Protein AF-A0A1L9Q3D1-F1 (afdb_monomer)

Sequence (193 aa):
MANTLCLSTCKVSGSCSTLRKLSQVALDSTKCWFDLFEGGLIAVQPDTVLSGRESMFLQADFHLMLQIAAVEYPVLVDEGLVLVGYSTALIPVKLIDDKTILWHLEVAKQESQIKIEELSAIKGSWLKFKTLDALKSKRALVGWCGEAITLLGTGQLQTVQWSNAKIQQTTWSLSGANLQFVATSTAPMQLGG

Radius of gyration: 27.0 Å; Cα contacts (8 Å, |Δi|>4): 272; chains: 1; bounding box: 59×101×43 Å

Solvent-accessible surface area (backbone atoms only — not comparable to full-atom values): 12238 Å² total; per-residue (Å²): 133,82,66,51,44,33,40,32,49,37,50,72,59,87,97,47,71,50,72,44,77,74,38,76,54,81,83,56,94,63,42,43,50,54,79,63,37,75,51,48,78,49,79,45,62,61,90,66,76,82,64,74,75,73,68,49,48,49,76,42,56,51,67,57,48,38,60,62,49,48,49,76,49,77,43,83,52,97,75,12,52,34,39,31,21,64,40,26,36,42,37,44,47,38,71,80,49,102,54,31,37,35,25,31,51,49,69,38,73,89,89,34,73,50,52,78,91,71,47,68,66,74,75,55,87,53,42,66,43,83,48,70,64,70,57,63,75,25,47,35,30,32,15,59,74,94,65,80,79,74,47,81,92,43,92,82,55,81,79,84,68,80,69,93,65,80,80,76,81,80,78,83,77,82,79,77,79,83,85,77,84,81,85,78,85,84,85,80,90,78,87,90,135

Nearest PDB structures (foldseek):
  7vpq-assembly3_F  TM=4.336E-01  e=3.908E+00  Porcine deltacoronavirus
  8r9w-assembly1_A  TM=2.399E-01  e=4.159E+00  Deltacoronavirus
  9df0-assembly1_A  TM=2.029E-01  e=3.673E+00  Porcine deltacoronavirus
  8yzi-assembly1_A  TM=2.033E-01  e=9.930E+00  Porcine deltacoronavirus

Secondary structure (DSSP, 8-state):
---EEEEEEEEEETTEEEEPPPEE----TT-GGGGG-SEEEEEE-TT----GGGGGEEEE-HHHHHHHTTEEEEEEETTEEEEEESSEEEEEEEEEETTEEEEEEEE-GGGPPP-GGG-SGGGS-----S-HHHHHTSEEEEE--S-----TTSTTS---PPPS-----------------------------

Foldseek 3Di:
DDQWEWEWEWADDPPDIDIDDTDTDPPDVFFQCSVLDSYDYDYDYHPDDPDPPVVFWDWDQPVVVCVSQQFDDWDQDPLATWTAHQFKIWFFADDPDPAETEIEMDGHPPSHGDDPVVDPSSVDHGDGDNDPVSVNRHTYIYTGRPDPPCCPVPPPDPDPDDDPPPDPDPPPDPPDDDPDDDDDD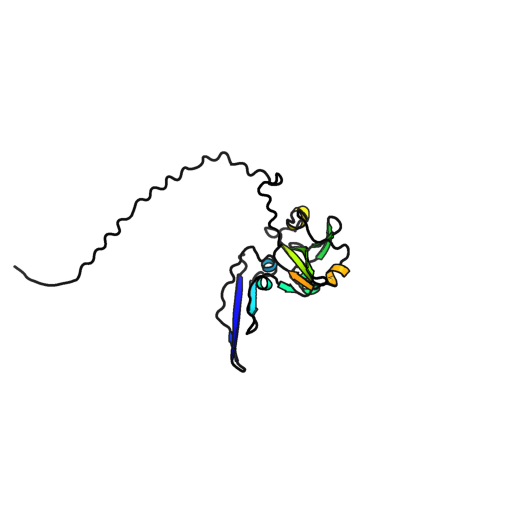DYDDDDDD

Structure (mmCIF, N/CA/C/O backbone):
data_AF-A0A1L9Q3D1-F1
#
_entry.id   AF-A0A1L9Q3D1-F1
#
loop_
_atom_site.group_PDB
_atom_site.id
_atom_site.type_symbol
_atom_site.label_atom_id
_atom_site.label_alt_id
_atom_site.label_comp_id
_atom_site.label_asym_id
_atom_site.label_entity_id
_atom_site.label_seq_id
_atom_site.pdbx_PDB_ins_code
_atom_site.Cartn_x
_atom_site.Cartn_y
_atom_site.Cartn_z
_atom_site.occupancy
_atom_site.B_iso_or_equiv
_atom_site.auth_seq_id
_atom_site.auth_comp_id
_atom_site.auth_asym_id
_atom_site.auth_atom_id
_atom_site.pdbx_PDB_model_num
ATOM 1 N N . MET A 1 1 ? 5.788 17.744 9.109 1.00 40.56 1 MET A N 1
ATOM 2 C CA . MET A 1 1 ? 6.923 18.205 8.276 1.00 40.56 1 MET A CA 1
ATOM 3 C C . MET A 1 1 ? 6.548 18.004 6.816 1.00 40.56 1 MET A C 1
ATOM 5 O O . MET A 1 1 ? 5.708 17.158 6.555 1.00 40.56 1 MET A O 1
ATOM 9 N N . ALA A 1 2 ? 7.054 18.817 5.887 1.00 50.03 2 ALA A N 1
ATOM 10 C CA . ALA A 1 2 ? 6.775 18.617 4.464 1.00 50.03 2 ALA A CA 1
ATOM 11 C C . ALA A 1 2 ? 7.735 17.550 3.921 1.00 50.03 2 ALA A C 1
ATOM 13 O O . ALA A 1 2 ? 8.948 17.769 3.950 1.00 50.03 2 ALA A O 1
ATOM 14 N N . ASN A 1 3 ? 7.210 16.413 3.457 1.00 54.97 3 ASN A N 1
ATOM 15 C CA . ASN A 1 3 ? 8.035 15.359 2.869 1.00 54.97 3 ASN A CA 1
ATOM 16 C C . ASN A 1 3 ? 8.838 15.961 1.703 1.00 54.97 3 ASN A C 1
ATOM 18 O O . ASN A 1 3 ? 8.350 16.821 0.968 1.00 54.97 3 ASN A O 1
ATOM 22 N N . THR A 1 4 ? 10.096 15.564 1.539 1.00 59.72 4 THR A N 1
ATOM 23 C CA . THR A 1 4 ? 10.932 16.063 0.435 1.00 59.72 4 THR A CA 1
ATOM 24 C C . THR A 1 4 ? 11.454 14.879 -0.363 1.00 59.72 4 THR A C 1
ATOM 26 O O . THR A 1 4 ? 12.392 14.197 0.044 1.00 59.72 4 THR A O 1
ATOM 29 N N . LEU A 1 5 ? 10.827 14.623 -1.512 1.00 60.25 5 LEU A N 1
ATOM 30 C CA . LEU A 1 5 ? 11.276 13.623 -2.476 1.00 60.25 5 LEU A CA 1
ATOM 31 C C . LEU A 1 5 ? 11.986 14.306 -3.642 1.00 60.25 5 LEU A C 1
ATOM 33 O O . LEU A 1 5 ? 11.443 15.199 -4.296 1.00 60.25 5 LEU A O 1
ATOM 37 N N . CYS A 1 6 ? 13.209 13.858 -3.908 1.00 58.56 6 CYS A N 1
ATOM 38 C CA . CYS A 1 6 ? 14.050 14.379 -4.975 1.00 58.56 6 CYS A CA 1
ATOM 39 C C . CYS A 1 6 ? 14.363 13.272 -5.986 1.00 58.56 6 CYS A C 1
ATOM 41 O O . CYS A 1 6 ? 14.734 12.154 -5.626 1.00 58.56 6 CYS A O 1
ATOM 43 N N . LEU A 1 7 ? 14.246 13.600 -7.269 1.00 61.28 7 LEU A N 1
ATOM 44 C CA . LEU A 1 7 ? 14.557 12.717 -8.386 1.00 61.28 7 LEU A CA 1
ATOM 45 C C . LEU A 1 7 ? 15.867 13.160 -9.036 1.00 61.28 7 LEU A C 1
ATOM 47 O O . LEU A 1 7 ? 16.010 14.324 -9.426 1.00 61.28 7 LEU A O 1
ATOM 51 N N . SER A 1 8 ? 16.800 12.223 -9.198 1.00 57.31 8 SER A N 1
ATOM 52 C CA . SER A 1 8 ? 17.959 12.381 -10.078 1.00 57.31 8 SER A CA 1
ATOM 53 C C . SER A 1 8 ? 17.977 11.240 -11.088 1.00 57.31 8 SER A C 1
ATOM 55 O O . SER A 1 8 ? 17.810 10.069 -10.752 1.00 57.31 8 SER A O 1
ATOM 57 N N . THR A 1 9 ? 18.168 11.595 -12.354 1.00 61.56 9 THR A N 1
ATOM 58 C CA . THR A 1 9 ? 18.369 10.634 -13.442 1.00 61.56 9 THR A CA 1
ATOM 59 C C . THR A 1 9 ? 19.850 10.601 -13.784 1.00 61.56 9 THR A C 1
ATOM 61 O O . THR A 1 9 ? 20.525 11.627 -13.689 1.00 61.56 9 THR A O 1
ATOM 64 N N . CYS A 1 10 ? 20.382 9.452 -14.187 1.00 55.38 10 CYS A N 1
ATOM 65 C CA . CYS A 1 10 ? 21.776 9.350 -14.597 1.00 55.38 10 CYS A CA 1
ATOM 66 C C . CYS A 1 10 ? 21.890 9.134 -16.108 1.00 55.38 10 CYS A C 1
ATOM 68 O O . CYS A 1 10 ? 21.066 8.468 -16.730 1.00 55.38 10 CYS A O 1
ATOM 70 N N . LYS A 1 11 ? 22.904 9.754 -16.718 1.00 57.91 11 LYS A N 1
ATOM 71 C CA . LYS A 1 11 ? 23.303 9.462 -18.097 1.00 57.91 11 LYS A CA 1
ATOM 72 C C . LYS A 1 11 ? 24.553 8.594 -18.040 1.00 57.91 11 LYS A C 1
ATOM 74 O O . LYS A 1 11 ? 25.549 9.016 -17.451 1.00 57.91 11 LYS A O 1
ATOM 79 N N . VAL A 1 12 ? 24.502 7.413 -18.648 1.00 58.78 12 VAL A N 1
ATOM 80 C CA . VAL A 1 12 ? 25.681 6.555 -18.811 1.00 58.78 12 VAL A CA 1
ATOM 81 C C . VAL A 1 12 ? 26.379 6.876 -20.125 1.00 58.78 12 VAL A C 1
ATOM 83 O O . VAL A 1 12 ? 25.742 7.012 -21.167 1.00 58.78 12 VAL A O 1
ATOM 86 N N . SER A 1 13 ? 27.699 7.033 -20.058 1.00 59.72 13 SER A N 1
ATOM 87 C CA . SER A 1 13 ? 28.585 7.196 -21.208 1.00 59.72 13 SER A CA 1
ATOM 88 C C . SER A 1 13 ? 29.836 6.344 -20.982 1.00 59.72 13 SER A C 1
ATOM 90 O O . SER A 1 13 ? 30.774 6.767 -20.306 1.00 59.72 13 SER A O 1
ATOM 92 N N . GLY A 1 14 ? 29.852 5.122 -21.523 1.00 70.44 14 GLY A N 1
ATOM 93 C CA . GLY A 1 14 ? 30.936 4.160 -21.289 1.00 70.44 14 GLY A CA 1
ATOM 94 C C . GLY A 1 14 ? 30.948 3.642 -19.845 1.00 70.44 14 GLY A C 1
ATOM 95 O O . GLY A 1 14 ? 29.911 3.232 -19.336 1.00 70.44 14 GLY A O 1
ATOM 96 N N . SER A 1 15 ? 32.105 3.670 -19.171 1.00 70.44 15 SER A N 1
ATOM 97 C CA . SER A 1 15 ? 32.248 3.272 -17.755 1.00 70.44 15 SER A CA 1
ATOM 98 C C . SER A 1 15 ? 31.870 4.372 -16.750 1.00 70.44 15 SER A C 1
ATOM 100 O O . SER A 1 15 ? 31.925 4.143 -15.542 1.00 70.44 15 SER A O 1
ATOM 102 N N . CYS A 1 16 ? 31.498 5.569 -17.218 1.00 51.44 16 CYS A N 1
ATOM 103 C CA . CYS A 1 16 ? 31.179 6.711 -16.367 1.00 51.44 16 CYS A CA 1
ATOM 104 C C . CYS A 1 16 ? 29.672 7.006 -16.375 1.00 51.44 16 CYS A C 1
ATOM 106 O O . CYS A 1 16 ? 29.046 7.112 -17.433 1.00 51.44 16 CYS A O 1
ATOM 108 N N . SER A 1 17 ? 29.099 7.164 -15.180 1.00 63.38 17 SER A N 1
ATOM 109 C CA . SER A 1 17 ? 27.713 7.593 -14.974 1.00 63.38 17 SER A CA 1
ATOM 110 C C . SER A 1 17 ? 27.703 9.013 -14.419 1.00 63.38 17 SER A C 1
ATOM 112 O O . SER A 1 17 ? 28.265 9.258 -13.353 1.00 63.38 17 SER A O 1
ATOM 114 N N . THR A 1 18 ? 27.049 9.954 -15.101 1.00 65.25 18 THR A N 1
ATOM 115 C CA . THR A 1 18 ? 26.860 11.318 -14.585 1.00 65.25 18 THR A CA 1
ATOM 116 C C . THR A 1 18 ? 25.435 11.476 -14.067 1.00 65.25 18 THR A C 1
ATOM 118 O O . THR A 1 18 ? 24.475 11.395 -14.840 1.00 65.25 18 THR A O 1
ATOM 121 N N . LEU A 1 19 ? 25.293 11.706 -12.759 1.00 63.88 19 LEU A N 1
ATOM 122 C CA . LEU A 1 19 ? 24.016 12.065 -12.139 1.00 63.88 19 LEU A CA 1
ATOM 123 C C . LEU A 1 19 ? 23.597 13.467 -12.597 1.00 63.88 19 LEU A C 1
ATOM 125 O O . LEU A 1 19 ? 24.392 14.408 -12.561 1.00 63.88 19 LEU A O 1
ATOM 129 N N . ARG A 1 20 ? 22.342 13.627 -13.020 1.00 65.12 20 ARG A N 1
ATOM 130 C CA . ARG A 1 20 ? 21.755 14.943 -13.289 1.00 65.12 20 ARG A CA 1
ATOM 131 C C . ARG A 1 20 ? 21.391 15.636 -11.978 1.00 65.12 20 ARG A C 1
ATOM 133 O O . ARG A 1 20 ? 21.198 14.994 -10.944 1.00 65.12 20 ARG A O 1
ATOM 140 N N . LYS A 1 21 ? 21.266 16.964 -12.035 1.00 69.62 21 LYS A N 1
ATOM 141 C CA . LYS A 1 21 ? 20.847 17.791 -10.898 1.00 69.62 21 LYS A CA 1
ATOM 142 C C . LYS A 1 21 ? 19.539 17.256 -10.307 1.00 69.62 21 LYS A C 1
ATOM 144 O O . LYS A 1 21 ? 18.604 16.971 -11.054 1.00 69.62 21 LYS A O 1
ATOM 149 N N . LEU A 1 22 ? 19.497 17.136 -8.979 1.00 66.50 22 LEU A N 1
ATOM 150 C CA . LEU A 1 22 ? 18.288 16.765 -8.248 1.00 66.50 22 LEU A CA 1
ATOM 151 C C . LEU A 1 22 ? 17.171 17.753 -8.586 1.00 66.50 22 LEU A C 1
ATOM 153 O O . LEU A 1 22 ? 17.351 18.970 -8.499 1.00 66.50 22 LEU A O 1
ATOM 157 N N . SER A 1 23 ? 16.029 17.2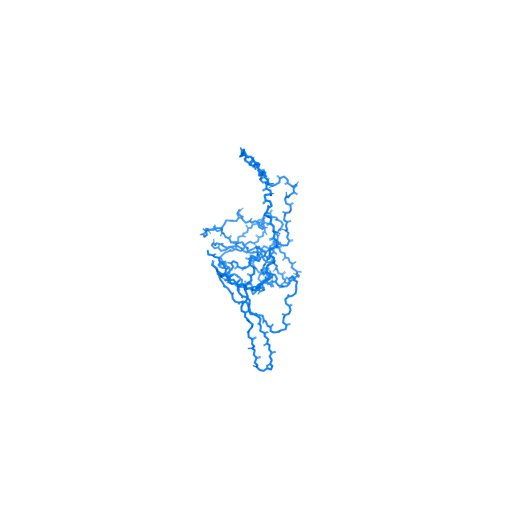08 -8.975 1.00 66.06 23 SER A N 1
ATOM 158 C CA . SER A 1 23 ? 14.789 17.952 -9.160 1.00 66.06 23 SER A CA 1
ATOM 159 C C . SER A 1 23 ? 13.802 17.506 -8.096 1.00 66.06 23 SER A C 1
ATOM 161 O O . SER A 1 23 ? 13.690 16.312 -7.816 1.00 66.06 23 SER A O 1
ATOM 163 N N . GLN A 1 24 ? 13.120 18.459 -7.467 1.00 64.19 24 GLN A N 1
ATOM 164 C CA . GLN A 1 24 ? 12.077 18.133 -6.508 1.00 64.19 24 GLN A CA 1
ATOM 165 C C . GLN A 1 24 ? 10.911 17.494 -7.260 1.00 64.19 24 GLN A C 1
ATOM 167 O O . GLN A 1 24 ? 10.455 18.022 -8.277 1.00 64.19 24 GLN A O 1
ATOM 172 N N . VAL A 1 25 ? 10.446 16.347 -6.775 1.00 65.25 25 VAL A N 1
ATOM 173 C CA . VAL A 1 25 ? 9.233 15.731 -7.301 1.00 65.25 25 VAL A CA 1
ATOM 174 C C . VAL A 1 25 ? 8.064 16.524 -6.743 1.00 65.25 25 VAL A C 1
ATOM 176 O O . VAL A 1 25 ? 7.975 16.722 -5.531 1.00 65.25 25 VAL A O 1
ATOM 179 N N . ALA A 1 26 ? 7.176 16.998 -7.618 1.00 60.41 26 ALA A N 1
ATOM 180 C CA . ALA A 1 26 ? 5.908 17.544 -7.164 1.00 60.41 26 ALA A CA 1
ATOM 181 C C . ALA A 1 26 ? 5.201 16.449 -6.356 1.00 60.41 26 ALA A C 1
ATOM 183 O O . ALA A 1 26 ? 4.901 15.384 -6.894 1.00 60.41 26 ALA A O 1
ATOM 184 N N . LEU A 1 27 ? 5.002 16.697 -5.061 1.00 57.81 27 LEU A N 1
ATOM 185 C CA . LEU A 1 27 ? 4.152 15.878 -4.209 1.00 57.81 27 LEU A CA 1
ATOM 186 C C . LEU A 1 27 ? 2.706 16.193 -4.577 1.00 57.81 27 LEU A C 1
ATOM 188 O O . LEU A 1 27 ? 2.003 16.929 -3.890 1.00 57.81 27 LEU A O 1
ATOM 192 N N . ASP A 1 28 ? 2.279 15.712 -5.733 1.00 56.25 28 ASP A N 1
ATOM 193 C CA . ASP A 1 28 ? 0.867 15.594 -6.006 1.00 56.25 28 ASP A CA 1
ATOM 194 C C . ASP A 1 28 ? 0.286 14.536 -5.056 1.00 56.25 28 ASP A C 1
ATOM 196 O O . ASP A 1 28 ? 0.889 13.489 -4.815 1.00 56.25 28 ASP A O 1
ATOM 200 N N . SER A 1 29 ? -0.901 14.797 -4.499 1.00 52.59 29 SER A N 1
ATOM 201 C CA . SER A 1 29 ? -1.623 13.906 -3.566 1.00 52.59 29 SER A CA 1
ATOM 202 C C . SER A 1 29 ? -1.991 12.536 -4.164 1.00 52.59 29 SER A C 1
ATOM 204 O O . SER A 1 29 ? -2.759 11.775 -3.585 1.00 52.59 29 SER A O 1
ATOM 206 N N . THR A 1 30 ? -1.500 12.248 -5.365 1.00 57.00 30 THR A N 1
ATOM 207 C CA . THR A 1 30 ? -1.762 11.079 -6.193 1.00 57.00 30 THR A CA 1
ATOM 208 C C . THR A 1 30 ? -0.820 9.920 -5.867 1.00 57.00 30 THR A C 1
ATOM 210 O O . THR A 1 30 ? -0.985 8.840 -6.419 1.00 57.00 30 THR A O 1
ATOM 213 N N . LYS A 1 31 ? 0.169 10.089 -4.979 1.00 71.25 31 LYS A N 1
ATOM 214 C CA . LYS A 1 31 ? 1.168 9.052 -4.669 1.00 71.25 31 LYS A CA 1
ATOM 215 C C . LYS A 1 31 ? 1.173 8.717 -3.181 1.00 71.25 31 LYS A C 1
ATOM 217 O O . LYS A 1 31 ? 2.073 9.108 -2.451 1.00 71.25 31 LYS A O 1
ATOM 222 N N . CYS A 1 32 ? 0.172 7.949 -2.744 1.00 83.31 32 CYS A N 1
ATOM 223 C CA . CYS A 1 32 ? -0.019 7.586 -1.332 1.00 83.31 32 CYS A CA 1
ATOM 224 C C . CYS A 1 32 ? 1.192 6.889 -0.690 1.00 83.31 32 CYS A C 1
ATOM 226 O O . CYS A 1 32 ? 1.364 6.949 0.515 1.00 83.31 32 CYS A O 1
ATOM 228 N N . TRP A 1 33 ? 2.057 6.242 -1.473 1.00 86.88 33 TRP A N 1
ATOM 229 C CA . TRP A 1 33 ? 3.260 5.596 -0.949 1.00 86.88 33 TRP A CA 1
ATOM 230 C C . TRP A 1 33 ? 4.349 6.588 -0.517 1.00 86.88 33 TRP A C 1
ATOM 232 O O . TRP A 1 33 ? 5.274 6.191 0.181 1.00 86.88 33 TRP A O 1
ATOM 242 N N . PHE A 1 34 ? 4.270 7.864 -0.908 1.00 84.31 34 PHE A N 1
ATOM 243 C CA . PHE A 1 34 ? 5.236 8.882 -0.486 1.00 84.31 34 PHE A CA 1
ATOM 244 C C . PHE A 1 34 ? 5.270 9.070 1.029 1.00 84.31 34 PHE A C 1
ATOM 246 O O . PHE A 1 34 ? 6.329 9.375 1.567 1.00 84.31 34 PHE A O 1
ATOM 253 N N . ASP A 1 35 ? 4.157 8.823 1.717 1.00 85.12 35 ASP A N 1
ATOM 254 C CA . ASP A 1 35 ? 4.079 8.928 3.174 1.00 85.12 35 ASP A CA 1
ATOM 255 C C . ASP A 1 35 ? 4.782 7.771 3.908 1.00 85.12 35 ASP A C 1
ATOM 257 O O . ASP A 1 35 ? 4.935 7.822 5.124 1.00 85.12 35 ASP A O 1
ATOM 261 N N . LEU A 1 36 ? 5.282 6.759 3.183 1.00 84.94 36 LEU A N 1
ATOM 262 C CA . LEU A 1 36 ? 6.203 5.755 3.737 1.00 84.94 36 LEU A CA 1
ATOM 263 C C . LEU A 1 36 ? 7.577 6.337 4.079 1.00 84.94 36 LEU A C 1
ATOM 265 O O . LEU A 1 36 ? 8.349 5.711 4.802 1.00 84.94 36 LEU A O 1
ATOM 269 N N . PHE A 1 37 ? 7.914 7.494 3.510 1.00 83.81 37 PHE A N 1
ATOM 270 C CA . PHE A 1 37 ? 9.241 8.075 3.607 1.00 83.81 37 PHE A CA 1
ATOM 271 C C . PHE A 1 37 ? 9.138 9.543 4.008 1.00 83.81 37 PHE A C 1
ATOM 273 O O . PHE A 1 37 ? 8.499 10.348 3.336 1.00 83.81 37 PHE A O 1
ATOM 280 N N . GLU A 1 38 ? 9.850 9.925 5.064 1.00 77.75 38 GLU A N 1
ATOM 281 C CA . GLU A 1 38 ? 10.009 11.337 5.434 1.00 77.75 38 GLU A CA 1
ATOM 282 C C . GLU A 1 38 ? 10.727 12.131 4.320 1.00 77.75 38 GLU A C 1
ATOM 284 O O . GLU A 1 38 ? 10.430 13.293 4.032 1.00 77.75 38 GLU A O 1
ATOM 289 N N . GLY A 1 39 ? 11.635 11.457 3.616 1.00 74.81 39 GLY A N 1
ATOM 290 C CA . GLY A 1 39 ? 12.286 11.937 2.411 1.00 74.81 39 GLY A CA 1
ATOM 291 C C . GLY A 1 39 ? 12.929 10.783 1.655 1.00 74.81 39 GLY A C 1
ATOM 292 O O . GLY A 1 39 ? 13.153 9.703 2.203 1.00 74.81 39 GLY A O 1
ATOM 293 N N . GLY A 1 40 ? 13.224 10.998 0.378 1.00 71.50 40 GLY A N 1
ATOM 294 C CA . GLY A 1 40 ? 13.783 9.942 -0.457 1.00 71.50 40 GLY A CA 1
ATOM 295 C C . GLY A 1 40 ? 14.500 10.466 -1.688 1.00 71.50 40 GLY A C 1
ATOM 296 O O . GLY A 1 40 ? 14.142 11.505 -2.250 1.00 71.50 40 GLY A O 1
ATOM 297 N N . LEU A 1 41 ? 15.513 9.713 -2.114 1.00 70.44 41 LEU A N 1
ATOM 298 C CA . LEU A 1 41 ? 16.179 9.903 -3.394 1.00 70.44 41 LEU A CA 1
ATOM 299 C C . LEU A 1 41 ? 15.772 8.762 -4.318 1.00 70.44 41 LEU A C 1
ATOM 301 O O . LEU A 1 41 ? 16.077 7.600 -4.055 1.00 70.44 41 LEU A O 1
ATOM 305 N N . ILE A 1 42 ? 15.091 9.101 -5.408 1.00 73.44 42 ILE A N 1
ATOM 306 C CA . ILE A 1 42 ? 14.750 8.129 -6.443 1.00 73.44 42 ILE A CA 1
ATOM 307 C C . ILE A 1 42 ? 15.871 8.154 -7.477 1.00 73.44 42 ILE A C 1
ATOM 309 O O . ILE A 1 42 ? 16.092 9.168 -8.147 1.00 73.44 42 ILE A O 1
ATOM 313 N N . ALA A 1 43 ? 16.581 7.034 -7.588 1.00 72.69 43 ALA A N 1
ATOM 314 C CA . ALA A 1 43 ? 17.553 6.801 -8.643 1.00 72.69 43 ALA A CA 1
ATOM 315 C C . ALA A 1 43 ? 16.862 6.089 -9.807 1.00 72.69 43 ALA A C 1
ATOM 317 O O . ALA A 1 43 ? 16.252 5.035 -9.632 1.00 72.69 43 ALA A O 1
ATOM 318 N N . VAL A 1 44 ? 16.964 6.667 -11.000 1.00 70.50 44 VAL A N 1
ATOM 319 C CA . VAL A 1 44 ? 16.423 6.070 -12.224 1.00 70.50 44 VAL A CA 1
ATOM 320 C C . VAL A 1 44 ? 17.576 5.493 -13.026 1.00 70.50 44 VAL A C 1
ATOM 322 O O . VAL A 1 44 ? 18.552 6.200 -13.291 1.00 70.50 44 VAL A O 1
ATOM 325 N N . GLN A 1 45 ? 17.458 4.220 -13.402 1.00 70.81 45 GLN A N 1
ATOM 326 C CA . GLN A 1 45 ? 18.431 3.562 -14.266 1.00 70.81 45 GLN A CA 1
ATOM 327 C C . GLN A 1 45 ? 18.554 4.331 -15.598 1.00 70.81 45 GLN A C 1
ATOM 329 O O . GLN A 1 45 ? 17.545 4.835 -16.107 1.00 70.81 45 GLN A O 1
ATOM 334 N N . PRO A 1 46 ? 19.768 4.442 -16.171 1.00 59.88 46 PRO A N 1
ATOM 335 C CA . PRO A 1 46 ? 19.932 5.001 -17.506 1.00 59.88 46 PRO A CA 1
ATOM 336 C C . PRO A 1 46 ? 19.048 4.223 -18.479 1.00 59.88 46 PRO A C 1
ATOM 338 O O . PRO A 1 46 ? 18.975 3.001 -18.397 1.00 59.88 46 PRO A O 1
ATOM 341 N N . ASP A 1 47 ? 18.373 4.944 -19.370 1.00 67.12 47 ASP A N 1
ATOM 342 C CA . ASP A 1 47 ? 17.479 4.407 -20.407 1.00 67.12 47 ASP A CA 1
ATOM 343 C C . ASP A 1 47 ? 16.083 3.957 -19.934 1.00 67.12 47 ASP A C 1
ATOM 345 O O . ASP A 1 47 ? 15.237 3.612 -20.761 1.00 67.12 47 ASP A O 1
ATOM 349 N N . THR A 1 48 ? 15.763 4.073 -18.639 1.00 65.81 48 THR A N 1
ATOM 350 C CA . THR A 1 48 ? 14.379 3.917 -18.167 1.00 65.81 48 THR A CA 1
ATOM 351 C C . THR A 1 48 ? 13.562 5.159 -18.509 1.00 65.81 48 THR A C 1
ATOM 353 O O . THR A 1 48 ? 13.703 6.220 -17.893 1.00 65.81 48 THR A O 1
ATOM 356 N N . VAL A 1 49 ? 12.661 5.029 -19.483 1.00 64.75 49 VAL A N 1
ATOM 357 C CA . VAL A 1 49 ? 11.694 6.081 -19.803 1.00 64.75 49 VAL A CA 1
ATOM 358 C C . VAL A 1 49 ? 10.478 5.926 -18.894 1.00 64.75 49 VAL A C 1
ATOM 360 O O . VAL A 1 49 ? 9.618 5.081 -19.128 1.00 64.75 49 VAL A O 1
ATOM 363 N N . LEU A 1 50 ? 10.383 6.764 -17.862 1.00 64.25 50 LEU A N 1
ATOM 364 C CA . LEU A 1 50 ? 9.201 6.846 -17.001 1.00 64.25 50 LEU A CA 1
ATOM 365 C C . LEU A 1 50 ? 8.037 7.473 -17.789 1.00 64.25 50 LEU A C 1
ATOM 367 O O . LEU A 1 50 ? 7.823 8.681 -17.741 1.00 64.25 50 LEU A O 1
ATOM 371 N N . SER A 1 51 ? 7.313 6.658 -18.556 1.00 54.75 51 SER A N 1
ATOM 372 C CA . SER A 1 51 ? 6.169 7.095 -19.365 1.00 54.75 51 SER A CA 1
ATOM 373 C C . SER A 1 51 ? 4.873 6.498 -18.825 1.00 54.75 51 SER A C 1
ATOM 375 O O . SER A 1 51 ? 4.733 5.284 -18.722 1.00 54.75 51 SER A O 1
ATOM 377 N N . GLY A 1 52 ? 3.886 7.340 -18.519 1.00 61.00 52 GLY A N 1
ATOM 378 C CA . GLY A 1 52 ? 2.529 6.891 -18.194 1.00 61.00 52 GLY A CA 1
ATOM 379 C C . GLY A 1 52 ? 2.354 6.313 -16.781 1.00 61.00 52 GLY A C 1
ATOM 380 O O . GLY A 1 52 ? 2.938 6.805 -15.815 1.00 61.00 52 GLY A O 1
ATOM 381 N N . ARG A 1 53 ? 1.484 5.297 -16.659 1.00 55.44 53 ARG A N 1
ATOM 382 C CA . ARG A 1 53 ? 0.982 4.750 -15.377 1.00 55.44 53 ARG A CA 1
ATOM 383 C C . ARG A 1 53 ? 2.045 4.026 -14.543 1.00 55.44 53 ARG A C 1
ATOM 385 O O . ARG A 1 53 ? 1.905 3.954 -13.330 1.00 55.44 53 ARG A O 1
ATOM 392 N N . GLU A 1 54 ? 3.108 3.522 -15.161 1.00 55.56 54 GLU A N 1
ATOM 393 C CA . GLU A 1 54 ? 4.174 2.770 -14.474 1.00 55.56 54 GLU A CA 1
ATOM 394 C C . GLU A 1 54 ? 5.021 3.648 -13.542 1.00 55.56 54 GLU A C 1
ATOM 396 O O . GLU A 1 54 ? 5.614 3.157 -12.590 1.00 55.56 54 GLU A O 1
ATOM 401 N N . SER A 1 55 ? 5.006 4.967 -13.754 1.00 62.59 55 SER A N 1
ATOM 402 C CA . SER A 1 55 ? 5.656 5.942 -12.870 1.00 62.59 55 SER A CA 1
ATOM 403 C C . SER A 1 55 ? 4.905 6.197 -11.551 1.00 62.59 55 SER A C 1
ATOM 405 O O . SER A 1 55 ? 5.383 6.957 -10.708 1.00 62.59 55 SER A O 1
ATOM 407 N N . MET A 1 56 ? 3.715 5.607 -11.373 1.00 70.56 56 MET A N 1
ATOM 408 C CA . MET A 1 56 ? 2.787 5.958 -10.289 1.00 70.56 56 MET A CA 1
ATOM 409 C C . MET A 1 56 ? 2.819 4.996 -9.096 1.00 70.56 56 MET A C 1
ATOM 411 O O . MET A 1 56 ? 2.222 5.305 -8.063 1.00 70.56 56 MET A O 1
ATOM 415 N N . PHE A 1 57 ? 3.512 3.859 -9.207 1.00 81.44 57 PHE A N 1
ATOM 416 C CA . PHE A 1 57 ? 3.504 2.811 -8.186 1.00 81.44 57 PHE A CA 1
ATOM 417 C C . PHE A 1 57 ? 4.910 2.489 -7.687 1.00 81.44 57 PHE A C 1
ATOM 419 O O . PHE A 1 57 ? 5.864 2.442 -8.460 1.00 81.44 57 PHE A O 1
ATOM 426 N N . LEU A 1 58 ? 5.015 2.200 -6.394 1.00 85.88 58 LEU A N 1
ATOM 427 C CA . LEU A 1 58 ? 6.193 1.602 -5.791 1.00 85.88 58 LEU A CA 1
ATOM 428 C C . LEU A 1 58 ? 6.040 0.082 -5.823 1.00 85.88 58 LEU A C 1
ATOM 430 O O . LEU A 1 58 ? 5.204 -0.477 -5.115 1.00 85.88 58 LEU A O 1
ATOM 434 N N . GLN A 1 59 ? 6.845 -0.596 -6.638 1.00 89.00 59 GLN A N 1
ATOM 435 C CA . GLN A 1 59 ? 6.954 -2.048 -6.549 1.00 89.00 59 GLN A CA 1
ATOM 436 C C . GLN A 1 59 ? 7.834 -2.416 -5.354 1.00 89.00 59 GLN A C 1
ATOM 438 O O . GLN A 1 59 ? 8.983 -1.986 -5.27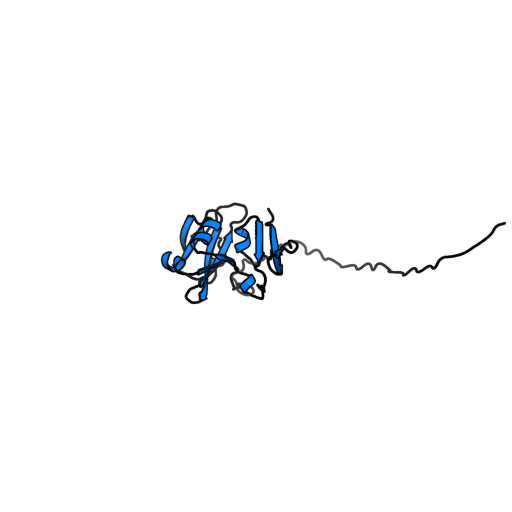3 1.00 89.00 59 GLN A O 1
ATOM 443 N N . ALA A 1 60 ? 7.309 -3.247 -4.460 1.00 87.06 60 ALA A N 1
ATOM 444 C CA . ALA A 1 60 ? 8.030 -3.745 -3.299 1.00 87.06 60 ALA A CA 1
ATOM 445 C C . ALA A 1 60 ? 7.820 -5.255 -3.139 1.00 87.06 60 ALA A C 1
ATOM 447 O O . ALA A 1 60 ? 6.808 -5.818 -3.565 1.00 87.06 60 ALA A O 1
ATOM 448 N N . ASP A 1 61 ? 8.791 -5.916 -2.510 1.00 91.06 61 ASP A N 1
ATOM 449 C CA . ASP A 1 61 ? 8.543 -7.234 -1.931 1.00 91.06 61 ASP A CA 1
ATOM 450 C C . ASP A 1 61 ? 7.452 -7.120 -0.852 1.00 91.06 61 ASP A C 1
ATOM 452 O O . ASP A 1 61 ? 7.369 -6.105 -0.160 1.00 91.06 61 ASP A O 1
ATOM 456 N N . PHE A 1 62 ? 6.619 -8.154 -0.700 1.00 91.50 62 PHE A N 1
ATOM 457 C CA . PHE A 1 62 ? 5.521 -8.123 0.266 1.00 91.50 62 PHE A CA 1
ATOM 458 C C . PHE A 1 62 ? 6.034 -7.891 1.691 1.00 91.50 62 PHE A C 1
ATOM 460 O O . PHE A 1 62 ? 5.490 -7.054 2.401 1.00 91.50 62 PHE A O 1
ATOM 467 N N . HIS A 1 63 ? 7.103 -8.575 2.107 1.00 91.94 63 HIS A N 1
ATOM 468 C CA . HIS A 1 63 ? 7.653 -8.420 3.450 1.00 91.94 63 HIS A CA 1
ATOM 469 C C . HIS A 1 63 ? 8.299 -7.045 3.639 1.00 91.94 63 HIS A C 1
ATOM 471 O O . HIS A 1 63 ? 8.085 -6.409 4.669 1.00 91.94 63 HIS A O 1
ATOM 477 N N . LEU A 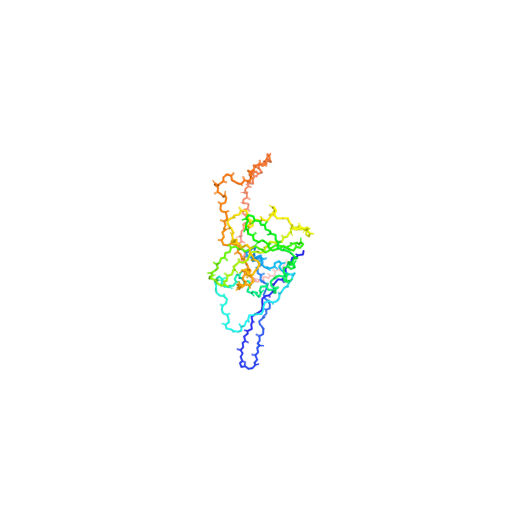1 64 ? 9.017 -6.556 2.624 1.00 91.62 64 LEU A N 1
ATOM 478 C CA . LEU A 1 64 ? 9.584 -5.207 2.643 1.00 91.62 64 LEU A CA 1
ATOM 479 C C . LEU A 1 64 ? 8.490 -4.133 2.758 1.00 91.62 64 LEU A C 1
ATOM 481 O O . LEU A 1 64 ? 8.633 -3.190 3.530 1.00 91.62 64 LEU A O 1
ATOM 485 N N . MET A 1 65 ? 7.376 -4.298 2.040 1.00 94.00 65 MET A N 1
ATOM 486 C CA . MET A 1 65 ? 6.217 -3.412 2.138 1.00 94.00 65 MET A CA 1
ATOM 487 C C . MET A 1 65 ? 5.665 -3.369 3.571 1.00 94.00 65 MET A C 1
ATOM 489 O O . MET A 1 65 ? 5.403 -2.280 4.075 1.00 94.00 65 MET A O 1
ATOM 493 N N . LEU A 1 66 ? 5.530 -4.522 4.244 1.00 94.44 66 LEU A N 1
ATOM 494 C CA . LEU A 1 66 ? 5.070 -4.569 5.640 1.00 94.44 66 LEU A CA 1
ATOM 495 C C . LEU A 1 66 ? 6.032 -3.855 6.590 1.00 94.44 66 LEU A C 1
ATOM 497 O O . LEU A 1 66 ? 5.585 -3.122 7.466 1.00 94.44 66 LEU A O 1
ATOM 501 N N . GLN A 1 67 ? 7.338 -4.068 6.411 1.00 93.12 67 GLN A N 1
ATOM 502 C CA . GLN A 1 67 ? 8.367 -3.464 7.256 1.00 93.12 67 GLN A CA 1
ATOM 503 C C . GLN A 1 67 ? 8.391 -1.942 7.120 1.00 93.12 67 GLN A C 1
ATOM 505 O O . GLN A 1 67 ? 8.366 -1.241 8.126 1.00 93.12 67 GLN A O 1
ATOM 510 N N . ILE A 1 68 ? 8.404 -1.426 5.887 1.00 91.69 68 ILE A N 1
ATOM 511 C CA . ILE A 1 68 ? 8.448 0.021 5.635 1.00 91.69 68 ILE A CA 1
ATOM 512 C C . ILE A 1 68 ? 7.152 0.687 6.109 1.00 91.69 68 ILE A C 1
ATOM 514 O O . ILE A 1 68 ? 7.192 1.770 6.680 1.00 91.69 68 ILE A O 1
ATOM 518 N N . ALA A 1 69 ? 6.006 0.031 5.917 1.00 92.25 69 ALA A N 1
ATOM 519 C CA . ALA A 1 69 ? 4.730 0.535 6.407 1.00 92.25 69 ALA A CA 1
ATOM 520 C C . ALA A 1 69 ? 4.516 0.301 7.910 1.00 92.25 69 ALA A C 1
ATOM 522 O O . ALA A 1 69 ? 3.447 0.645 8.397 1.00 92.25 69 ALA A O 1
ATOM 523 N N . ALA A 1 70 ? 5.476 -0.282 8.638 1.00 93.50 70 ALA A N 1
ATOM 524 C CA . ALA A 1 70 ? 5.362 -0.600 10.062 1.00 93.50 70 ALA A CA 1
ATOM 525 C C . ALA A 1 70 ? 4.076 -1.375 10.424 1.00 93.50 70 ALA A C 1
ATOM 527 O O . ALA A 1 70 ? 3.422 -1.086 11.424 1.00 93.50 70 ALA A O 1
ATOM 528 N N . VAL A 1 71 ? 3.696 -2.355 9.596 1.00 94.00 71 VAL A N 1
ATOM 529 C CA . VAL A 1 71 ? 2.537 -3.219 9.867 1.00 94.00 71 VAL A CA 1
ATOM 530 C C . VAL A 1 71 ? 2.811 -4.087 11.091 1.00 94.00 71 VAL A C 1
ATOM 532 O O . VAL A 1 71 ? 3.819 -4.790 11.151 1.00 94.00 71 VAL A O 1
ATOM 535 N N . GLU A 1 72 ? 1.865 -4.101 12.022 1.00 92.12 72 GLU A N 1
ATOM 536 C CA . GLU A 1 72 ? 1.939 -4.873 13.261 1.00 92.12 72 GLU A CA 1
ATOM 537 C C . GLU A 1 72 ? 1.043 -6.115 13.204 1.00 92.12 72 GLU A C 1
ATOM 539 O O . GLU A 1 72 ? 1.455 -7.200 13.618 1.00 92.12 72 GLU A O 1
ATOM 544 N N . TYR A 1 73 ? -0.176 -5.985 12.671 1.00 91.75 73 TYR A N 1
ATOM 545 C CA . TYR A 1 73 ? -1.145 -7.081 12.625 1.00 91.75 73 TYR A CA 1
ATOM 546 C C . TYR A 1 73 ? -2.175 -6.927 11.492 1.00 91.75 73 TYR A C 1
ATOM 548 O O . TYR A 1 73 ? -2.485 -5.818 11.053 1.00 91.75 73 TYR A O 1
ATOM 556 N N . PRO A 1 74 ? -2.735 -8.041 10.987 1.00 94.50 74 PRO A N 1
ATOM 557 C CA . PRO A 1 74 ? -3.891 -8.005 10.100 1.00 94.50 74 PRO A CA 1
ATOM 558 C C . PRO A 1 74 ? -5.197 -7.802 10.883 1.00 94.50 74 PRO A C 1
ATOM 560 O O . PRO A 1 74 ? -5.367 -8.327 11.983 1.00 94.50 74 PRO A O 1
ATOM 563 N N . VAL A 1 75 ? -6.161 -7.118 10.272 1.00 93.25 75 VAL A N 1
ATOM 564 C CA . VAL A 1 75 ? -7.527 -6.944 10.779 1.00 93.25 75 VAL A CA 1
ATOM 565 C C . VAL A 1 75 ? -8.518 -7.432 9.727 1.00 93.25 75 VAL A C 1
ATOM 567 O O . VAL A 1 75 ? -8.408 -7.081 8.553 1.00 93.25 75 VAL A O 1
ATOM 570 N N . LEU A 1 76 ? -9.487 -8.250 10.145 1.00 93.06 76 LEU A N 1
ATOM 571 C CA . LEU A 1 76 ? -10.567 -8.715 9.278 1.00 93.06 76 LEU A CA 1
ATOM 572 C C . LEU A 1 76 ? -11.690 -7.669 9.246 1.00 93.06 76 LEU A C 1
ATOM 574 O O . LEU A 1 76 ? -12.299 -7.377 10.271 1.00 93.06 76 LEU A O 1
ATOM 578 N N . VAL A 1 77 ? -11.965 -7.130 8.062 1.00 91.50 77 VAL A N 1
ATOM 579 C CA . VAL A 1 77 ? -12.986 -6.113 7.792 1.00 91.50 77 VAL A CA 1
ATOM 580 C C . VAL A 1 77 ? -13.830 -6.592 6.619 1.00 91.50 77 VAL A C 1
ATOM 582 O O . VAL A 1 77 ? -13.299 -6.859 5.544 1.00 91.50 77 VAL A O 1
ATOM 585 N N . ASP A 1 78 ? -15.139 -6.736 6.816 1.00 88.88 78 ASP A N 1
ATOM 586 C CA . ASP A 1 78 ? -16.081 -7.198 5.790 1.00 88.88 78 ASP A CA 1
ATOM 587 C C . ASP A 1 78 ? -15.602 -8.433 5.000 1.00 88.88 78 ASP A C 1
ATOM 589 O O . ASP A 1 78 ? -15.681 -8.445 3.767 1.00 88.88 78 ASP A O 1
ATOM 593 N N . GLU A 1 79 ? -15.084 -9.455 5.697 1.00 89.19 79 GLU A N 1
ATOM 594 C CA . GLU A 1 79 ? -14.513 -10.692 5.126 1.00 89.19 79 GLU A CA 1
ATOM 595 C C . GLU A 1 79 ? -13.191 -10.526 4.344 1.00 89.19 79 GLU A C 1
ATOM 597 O O . GLU A 1 79 ? -12.755 -11.455 3.659 1.00 89.19 79 GLU A O 1
ATOM 602 N N . GLY A 1 80 ? -12.534 -9.369 4.433 1.00 92.75 80 GLY A N 1
ATOM 603 C CA . GLY A 1 80 ? -11.228 -9.098 3.833 1.00 92.75 80 GLY A CA 1
ATOM 604 C C . GLY A 1 80 ? -10.184 -8.677 4.863 1.00 92.75 80 GLY A C 1
ATOM 605 O O . GLY A 1 80 ? -10.511 -8.117 5.903 1.00 92.75 80 GLY A O 1
ATOM 606 N N . LEU A 1 81 ? -8.910 -8.926 4.577 1.00 95.00 81 LEU A N 1
ATOM 607 C CA . LEU A 1 81 ? -7.808 -8.495 5.432 1.00 95.00 81 LEU A CA 1
ATOM 608 C C . LEU A 1 81 ? -7.314 -7.092 5.061 1.00 95.00 81 LEU A C 1
ATOM 610 O O . LEU A 1 81 ? -6.914 -6.849 3.922 1.00 95.00 81 LEU A O 1
ATOM 614 N N . VAL A 1 82 ? -7.272 -6.213 6.059 1.00 95.50 82 VAL A N 1
ATOM 615 C CA . VAL A 1 82 ? -6.519 -4.953 6.056 1.00 95.50 82 VAL A CA 1
ATOM 616 C C . VAL A 1 82 ? -5.274 -5.145 6.914 1.00 95.50 82 VAL A C 1
ATOM 618 O O . VAL A 1 82 ? -5.347 -5.767 7.972 1.00 95.50 82 VAL A O 1
ATOM 621 N N . LEU A 1 83 ? -4.122 -4.646 6.473 1.00 96.31 83 LEU A N 1
ATOM 622 C CA . LEU A 1 83 ? -2.872 -4.778 7.223 1.00 96.31 83 LEU A CA 1
ATOM 623 C C . LEU A 1 83 ? -2.581 -3.468 7.946 1.00 96.31 83 LEU A C 1
ATOM 625 O O . LEU A 1 83 ? -2.515 -2.422 7.307 1.00 96.31 83 LEU A O 1
ATOM 629 N N . VAL A 1 84 ? -2.447 -3.522 9.268 1.00 94.81 84 VAL A N 1
ATOM 630 C CA . VAL A 1 84 ? -2.530 -2.344 10.135 1.00 94.81 84 VAL A CA 1
ATOM 631 C C . VAL A 1 84 ? -1.254 -2.215 10.955 1.00 94.81 84 VAL A C 1
ATOM 633 O O . VAL A 1 84 ? -0.790 -3.181 11.562 1.00 94.81 84 VAL A O 1
ATOM 636 N N . GLY A 1 85 ? -0.677 -1.020 10.938 1.00 92.75 85 GLY A N 1
ATOM 637 C CA . GLY A 1 85 ? 0.346 -0.562 11.872 1.00 92.75 85 GLY A CA 1
ATOM 638 C C . GLY A 1 85 ? -0.228 0.455 12.856 1.00 92.75 85 GLY A C 1
ATOM 639 O O . GLY A 1 85 ? -1.431 0.716 12.868 1.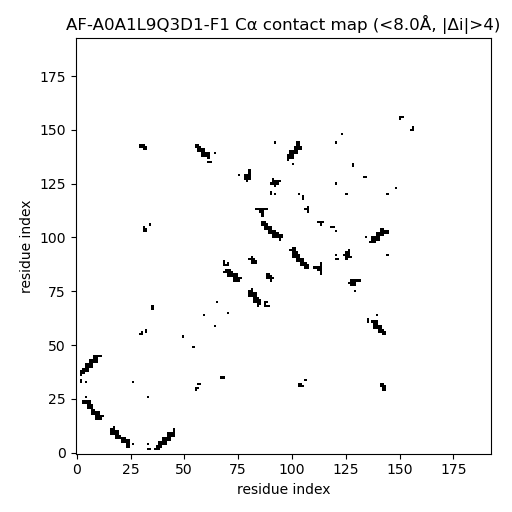00 92.75 85 GLY A O 1
ATOM 640 N N . TYR A 1 86 ? 0.632 1.077 13.663 1.00 90.69 86 TYR A N 1
ATOM 641 C CA . TYR A 1 86 ? 0.188 2.098 14.617 1.00 90.69 86 TYR A CA 1
ATOM 642 C C . TYR A 1 86 ? -0.472 3.305 13.926 1.00 90.69 86 TYR A C 1
ATOM 644 O O . TYR A 1 86 ? -1.577 3.700 14.292 1.00 90.69 86 TYR A O 1
ATOM 652 N N . SER A 1 87 ? 0.181 3.879 12.912 1.00 91.94 87 SER A N 1
ATOM 653 C CA . SER A 1 87 ? -0.268 5.094 12.208 1.00 91.94 87 SER A CA 1
ATOM 654 C C . SER A 1 87 ? -0.550 4.872 10.721 1.00 91.94 87 SER A C 1
ATOM 656 O O . SER A 1 87 ? -0.828 5.826 9.999 1.00 91.94 87 SER A O 1
ATOM 658 N N . THR A 1 88 ? -0.490 3.632 10.246 1.00 93.94 88 THR A N 1
ATOM 659 C CA . THR A 1 88 ? -0.524 3.275 8.823 1.00 93.94 88 THR A CA 1
ATOM 660 C C . THR A 1 88 ? -1.450 2.088 8.582 1.00 93.94 88 THR A C 1
ATOM 662 O O . THR A 1 88 ? -1.597 1.201 9.422 1.00 93.94 88 THR A O 1
ATOM 665 N N . ALA A 1 89 ? -2.074 2.044 7.409 1.00 95.12 89 ALA A N 1
ATOM 666 C CA . ALA A 1 89 ? -2.834 0.889 6.953 1.00 95.12 89 ALA A CA 1
ATOM 667 C C . ALA A 1 89 ? -2.566 0.633 5.476 1.00 95.12 89 ALA A C 1
ATOM 669 O O . ALA A 1 89 ? -2.559 1.552 4.657 1.00 95.12 89 ALA A O 1
ATOM 670 N N . LEU A 1 90 ? -2.386 -0.639 5.140 1.00 95.12 90 LEU A N 1
ATOM 671 C CA . LEU A 1 90 ? -2.274 -1.129 3.778 1.00 95.12 90 LEU A CA 1
ATOM 672 C C . LEU A 1 90 ? -3.549 -1.883 3.408 1.00 95.12 90 LEU A C 1
ATOM 674 O O . LEU A 1 90 ? -3.898 -2.901 4.016 1.00 95.12 90 LEU A O 1
ATOM 678 N N . ILE A 1 91 ? -4.223 -1.380 2.377 1.00 95.19 91 ILE A N 1
ATOM 679 C CA . ILE A 1 91 ? -5.485 -1.910 1.872 1.00 95.19 91 ILE A CA 1
ATOM 680 C C . ILE A 1 91 ? -5.244 -2.482 0.471 1.00 95.19 91 ILE A C 1
ATOM 682 O O . ILE A 1 91 ? -4.824 -1.744 -0.425 1.00 95.19 91 ILE A O 1
ATOM 686 N N . PRO A 1 92 ? -5.511 -3.774 0.232 1.00 94.44 92 PRO A N 1
ATOM 687 C CA . PRO A 1 92 ? -5.517 -4.314 -1.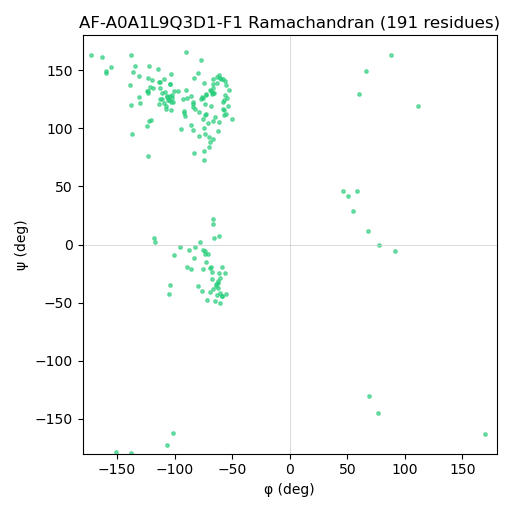119 1.00 94.44 92 PRO A CA 1
ATOM 688 C C . PRO A 1 92 ? -6.709 -3.729 -1.887 1.00 94.44 92 PRO A C 1
ATOM 690 O O . PRO A 1 92 ? -7.861 -3.913 -1.510 1.00 94.44 92 PRO A O 1
ATOM 693 N N . VAL A 1 93 ? -6.456 -3.013 -2.981 1.00 91.12 93 VAL A N 1
ATOM 694 C CA . VAL A 1 93 ? -7.526 -2.326 -3.728 1.00 91.12 93 VAL A CA 1
ATOM 695 C C . VAL A 1 93 ? -7.905 -3.046 -5.012 1.00 91.12 93 VAL A C 1
ATOM 697 O O . VAL A 1 93 ? -9.075 -3.054 -5.385 1.00 91.12 93 VAL A O 1
ATOM 700 N N . LYS A 1 94 ? -6.943 -3.669 -5.703 1.00 89.88 94 LYS A N 1
ATOM 701 C CA . LYS A 1 94 ? -7.192 -4.252 -7.027 1.00 89.88 94 LYS A CA 1
ATOM 702 C C . LYS A 1 94 ? -6.165 -5.315 -7.411 1.00 89.88 94 LYS A C 1
ATOM 704 O O . LYS A 1 94 ? -4.993 -5.195 -7.074 1.00 89.88 94 LYS A O 1
ATOM 709 N N . LEU A 1 95 ? -6.593 -6.327 -8.170 1.00 91.12 95 LEU A N 1
ATOM 710 C CA . LEU A 1 95 ? -5.682 -7.192 -8.921 1.00 91.12 95 LEU A CA 1
ATOM 711 C C . LEU A 1 95 ? -5.355 -6.519 -10.251 1.00 91.12 95 LEU A C 1
ATOM 713 O O . LEU A 1 95 ? -6.254 -6.216 -11.037 1.00 91.12 95 LEU A O 1
ATOM 717 N N . ILE A 1 96 ? -4.071 -6.263 -10.484 1.00 87.06 96 ILE A N 1
ATOM 718 C CA . ILE A 1 96 ? -3.594 -5.801 -11.793 1.00 87.06 96 ILE A CA 1
ATOM 719 C C . ILE A 1 96 ? -3.556 -6.979 -12.768 1.00 87.06 96 ILE A C 1
ATOM 721 O O . ILE A 1 96 ? -3.952 -6.846 -13.921 1.00 87.06 96 ILE A O 1
ATOM 725 N N . ASP A 1 97 ? -3.126 -8.131 -12.263 1.00 88.12 97 ASP A N 1
ATOM 726 C CA . ASP A 1 97 ? -3.112 -9.426 -12.929 1.00 88.12 97 ASP A CA 1
ATOM 727 C C . ASP A 1 97 ? -3.253 -10.537 -11.867 1.00 88.12 97 ASP A C 1
ATOM 729 O O . ASP A 1 97 ? -3.338 -10.257 -10.667 1.00 88.12 97 ASP A O 1
ATOM 733 N N . ASP A 1 98 ? -3.237 -11.805 -12.281 1.00 89.19 98 ASP A N 1
ATOM 734 C CA . ASP A 1 98 ? -3.402 -12.958 -11.380 1.00 89.19 98 ASP A CA 1
ATOM 735 C C . ASP A 1 98 ? -2.345 -13.048 -10.266 1.00 89.19 98 ASP A C 1
ATOM 737 O O . ASP A 1 98 ? -2.547 -13.730 -9.255 1.00 89.19 98 ASP A O 1
ATOM 741 N N . LYS A 1 99 ? -1.202 -12.379 -10.427 1.00 92.06 99 LYS A N 1
ATOM 742 C CA . LYS A 1 99 ? -0.028 -12.474 -9.553 1.00 92.06 99 LYS A CA 1
ATOM 743 C C . LYS A 1 99 ? 0.318 -11.156 -8.868 1.00 92.06 99 LYS A C 1
ATOM 745 O O . LYS A 1 99 ? 1.310 -11.126 -8.144 1.00 92.06 99 LYS A O 1
ATOM 750 N N . THR A 1 100 ? -0.454 -10.091 -9.073 1.00 91.88 100 THR A N 1
ATOM 751 C CA . THR A 1 100 ? -0.051 -8.737 -8.671 1.00 91.88 100 THR A CA 1
ATOM 752 C C . THR A 1 100 ? -1.208 -7.979 -8.048 1.00 91.88 100 THR A C 1
ATOM 754 O O . THR A 1 100 ? -2.234 -7.741 -8.689 1.00 91.88 100 THR A O 1
ATOM 757 N N . ILE A 1 101 ? -1.015 -7.571 -6.796 1.00 93.25 101 ILE A N 1
ATOM 758 C CA . ILE A 1 101 ? -1.960 -6.751 -6.044 1.00 93.25 101 ILE A CA 1
ATOM 759 C C . ILE A 1 101 ? -1.480 -5.300 -6.073 1.00 93.25 101 ILE A C 1
ATOM 761 O O . ILE A 1 101 ? -0.320 -5.011 -5.772 1.00 93.25 101 ILE A O 1
ATOM 765 N N . LEU A 1 102 ? -2.402 -4.396 -6.390 1.00 91.81 102 LEU A N 1
ATOM 766 C CA . LEU A 1 102 ? -2.284 -2.979 -6.095 1.00 91.81 102 LEU A CA 1
ATOM 767 C C . LEU A 1 102 ? -2.787 -2.714 -4.673 1.00 91.81 102 LEU A C 1
ATOM 769 O O . LEU A 1 102 ? -3.910 -3.085 -4.319 1.00 91.81 102 LEU A O 1
ATOM 773 N N . TRP A 1 103 ? -1.949 -2.051 -3.893 1.00 93.31 103 TRP A N 1
ATOM 774 C CA . TRP A 1 103 ? -2.151 -1.676 -2.507 1.00 93.31 103 TRP A CA 1
ATOM 775 C C . TRP A 1 103 ? -2.261 -0.166 -2.386 1.00 93.31 103 TRP A C 1
ATOM 777 O O . TRP A 1 103 ? -1.503 0.579 -3.010 1.00 93.31 103 TRP A O 1
ATOM 787 N N . HIS A 1 104 ? -3.177 0.269 -1.536 1.00 92.19 104 HIS A N 1
ATOM 788 C CA . HIS A 1 104 ? -3.297 1.647 -1.108 1.00 92.19 104 HIS A CA 1
ATOM 789 C C . HIS A 1 104 ? -2.750 1.790 0.310 1.00 92.19 104 HIS A C 1
ATOM 791 O O . HIS A 1 104 ? -3.003 0.932 1.157 1.00 92.19 104 HIS A O 1
ATOM 797 N N . LEU A 1 105 ? -2.000 2.865 0.545 1.00 92.88 105 LEU A N 1
ATOM 798 C CA . LEU A 1 105 ? -1.540 3.251 1.872 1.00 92.88 105 LEU A CA 1
ATOM 799 C C . LEU A 1 105 ? -2.415 4.392 2.379 1.00 92.88 105 LEU A C 1
ATOM 801 O O . LEU A 1 105 ? -2.534 5.413 1.704 1.00 92.88 105 LEU A O 1
ATOM 805 N N . GLU A 1 106 ? -2.949 4.238 3.582 1.00 91.94 106 GLU A N 1
ATOM 806 C CA . GLU A 1 106 ? -3.511 5.342 4.353 1.00 91.94 106 GLU A CA 1
ATOM 807 C C . GLU A 1 106 ? -2.661 5.582 5.594 1.00 91.94 106 GLU A C 1
ATOM 809 O O . GLU A 1 106 ? -2.208 4.639 6.244 1.00 91.94 106 GLU A O 1
ATOM 814 N N . VAL A 1 107 ? -2.449 6.856 5.916 1.00 90.44 107 VAL A N 1
ATOM 815 C CA . VAL A 1 107 ? -1.686 7.290 7.087 1.00 90.44 107 VAL A CA 1
ATOM 816 C C . VAL A 1 107 ? -2.585 8.157 7.958 1.00 90.44 107 VAL A C 1
ATOM 818 O O . VAL A 1 107 ? -3.322 9.016 7.465 1.00 90.44 107 VAL A O 1
ATOM 821 N N . ALA A 1 108 ? -2.552 7.911 9.264 1.00 88.81 108 ALA A N 1
ATOM 822 C CA . ALA A 1 108 ? -3.319 8.658 10.242 1.00 88.81 108 ALA A CA 1
ATOM 823 C C . ALA A 1 108 ? -2.927 10.142 10.231 1.00 88.81 108 ALA A C 1
ATOM 825 O O . ALA A 1 108 ? -1.761 10.519 10.089 1.00 88.81 108 ALA A O 1
ATOM 826 N N . LYS A 1 109 ? -3.917 11.015 10.423 1.00 78.62 109 LYS A N 1
ATOM 827 C CA . LYS A 1 109 ? -3.668 12.454 10.536 1.00 78.62 109 LYS A CA 1
ATOM 828 C C . LYS A 1 109 ? -3.049 12.757 11.906 1.00 78.62 109 LYS A C 1
ATOM 830 O O . LYS A 1 109 ? -3.504 12.229 12.918 1.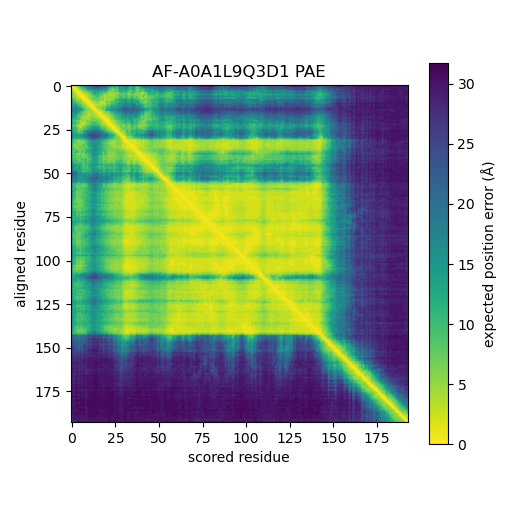00 78.62 109 LYS A O 1
ATOM 835 N N . GLN A 1 110 ? -2.060 13.654 11.933 1.00 71.69 110 GLN A N 1
ATOM 836 C CA . GLN A 1 110 ? -1.510 14.258 13.161 1.00 71.69 110 GLN A CA 1
ATOM 837 C C . GLN A 1 110 ? -0.945 13.254 14.192 1.00 71.69 110 GLN A C 1
ATOM 839 O O . GLN A 1 110 ? -1.233 13.376 15.377 1.00 71.69 110 GLN A O 1
ATOM 844 N N . GLU A 1 111 ? -0.150 12.272 13.746 1.00 68.12 111 GLU A N 1
ATOM 845 C CA . GLU A 1 111 ? 0.549 11.299 14.620 1.00 68.12 111 GLU A CA 1
ATOM 846 C C . GLU A 1 111 ? -0.371 10.523 15.583 1.00 68.12 111 GLU A C 1
ATOM 848 O O . GLU A 1 111 ? 0.022 10.105 16.672 1.00 68.12 111 GLU A O 1
ATOM 853 N N . SER A 1 112 ? -1.621 10.320 15.176 1.00 84.56 112 SER A N 1
ATOM 854 C CA . SER A 1 112 ? -2.588 9.533 15.934 1.00 84.56 112 SER A CA 1
ATOM 855 C C . SER A 1 112 ? -2.558 8.056 15.539 1.00 84.56 112 SER A C 1
ATOM 857 O O . SER A 1 112 ? -1.994 7.673 14.511 1.00 84.56 112 SER A O 1
ATOM 859 N N . GLN A 1 113 ? -3.175 7.218 16.374 1.00 88.81 113 GLN A N 1
ATOM 860 C CA . GLN A 1 113 ? -3.419 5.823 16.028 1.00 88.81 113 GLN A CA 1
ATOM 861 C C . GLN A 1 113 ? -4.425 5.741 14.875 1.00 88.81 113 GLN A C 1
ATOM 863 O O . GLN A 1 113 ? -5.470 6.400 14.905 1.00 88.81 113 GLN A O 1
ATOM 868 N N . ILE A 1 114 ? -4.139 4.900 13.883 1.00 89.12 114 ILE A N 1
ATOM 869 C CA . ILE A 1 114 ? -5.053 4.676 12.770 1.00 89.12 114 ILE A CA 1
ATOM 870 C C . ILE A 1 114 ? -6.304 3.929 13.239 1.00 89.12 114 ILE A C 1
ATOM 872 O O . ILE A 1 114 ? -6.231 2.932 13.959 1.00 89.12 114 ILE A O 1
ATOM 876 N N . LYS A 1 115 ? -7.477 4.413 12.826 1.00 89.75 115 LYS A N 1
ATOM 877 C CA . LYS A 1 115 ? -8.758 3.767 13.123 1.00 89.75 115 LYS A CA 1
ATOM 878 C C . LYS A 1 115 ? -9.356 3.202 11.854 1.00 89.75 115 LYS A C 1
ATOM 880 O O . LYS A 1 115 ? -9.508 3.916 10.866 1.00 89.75 115 LYS A O 1
ATOM 885 N N . ILE A 1 116 ? -9.764 1.938 11.914 1.00 88.25 116 ILE A N 1
ATOM 886 C CA . ILE A 1 116 ? -10.352 1.223 10.775 1.00 88.25 116 ILE A CA 1
ATOM 887 C C . ILE A 1 116 ? -11.561 1.975 10.210 1.00 88.25 116 ILE A C 1
ATOM 889 O O . ILE A 1 116 ? -11.661 2.149 9.006 1.00 88.25 116 ILE A O 1
ATOM 893 N N . GLU A 1 117 ? -12.429 2.503 11.070 1.00 87.62 117 GLU A N 1
ATOM 894 C CA . GLU A 1 117 ? -13.637 3.256 10.690 1.00 87.62 117 GLU A CA 1
ATOM 895 C C . GLU A 1 117 ? -13.339 4.541 9.888 1.00 87.62 117 GLU A C 1
ATOM 897 O O . GLU A 1 117 ? -14.173 5.044 9.124 1.00 87.62 117 GLU A O 1
ATOM 902 N N . GLU A 1 118 ? -12.139 5.096 10.059 1.00 87.69 118 GLU A N 1
ATOM 903 C CA . GLU A 1 118 ? -11.717 6.325 9.396 1.00 87.69 118 GLU A CA 1
ATOM 904 C C . GLU A 1 118 ? -11.138 6.053 7.998 1.00 87.69 118 GLU A C 1
ATOM 906 O O . GLU A 1 118 ? -11.204 6.954 7.155 1.00 87.69 118 GLU A O 1
ATOM 911 N N . LEU A 1 119 ? -10.692 4.817 7.721 1.00 88.56 119 LEU A N 1
ATOM 912 C CA . LEU A 1 119 ? -10.100 4.409 6.444 1.00 88.56 119 LEU A CA 1
ATOM 913 C C . LEU A 1 119 ? -11.059 4.677 5.281 1.00 88.56 119 LEU A C 1
ATOM 915 O O . LEU A 1 119 ? -12.213 4.242 5.262 1.00 88.56 119 LEU A O 1
ATOM 919 N N . SER A 1 120 ? -10.583 5.432 4.301 1.00 88.88 120 SER A N 1
ATOM 920 C CA . SER A 1 120 ? -11.363 5.857 3.144 1.00 88.88 120 SER A CA 1
ATOM 921 C C . SER A 1 120 ? -11.485 4.765 2.082 1.00 88.88 120 SER A C 1
ATOM 923 O O . SER A 1 120 ? -12.556 4.610 1.494 1.00 88.88 120 SER A O 1
ATOM 925 N N . ALA A 1 121 ? -10.445 3.956 1.881 1.00 87.38 121 ALA A N 1
ATOM 926 C CA . ALA A 1 121 ? -10.398 2.923 0.851 1.00 87.38 121 ALA A CA 1
ATOM 927 C C . ALA A 1 121 ? -11.382 1.776 1.101 1.00 87.38 121 ALA A C 1
ATOM 929 O O . ALA A 1 121 ? -11.891 1.190 0.149 1.00 87.38 121 ALA A O 1
ATOM 930 N N . ILE A 1 122 ? -11.700 1.481 2.365 1.00 88.44 122 ILE A N 1
ATOM 931 C CA . ILE A 1 122 ? -12.648 0.412 2.712 1.00 88.44 122 ILE A CA 1
ATOM 932 C C . ILE A 1 122 ? -14.117 0.853 2.636 1.00 88.44 122 ILE A C 1
ATOM 934 O O . ILE A 1 122 ? -15.002 0.006 2.695 1.00 88.44 122 ILE A O 1
ATOM 938 N N . LYS A 1 123 ? -14.391 2.162 2.512 1.00 87.44 123 LYS A N 1
ATOM 939 C CA . LYS A 1 123 ? -15.761 2.701 2.383 1.00 87.44 123 LYS A CA 1
ATOM 940 C C . LYS A 1 123 ? -16.348 2.468 0.991 1.00 87.44 123 LYS A C 1
ATOM 942 O O . LYS A 1 123 ? -17.562 2.530 0.822 1.00 87.44 123 LYS A O 1
ATOM 947 N N . GLY A 1 124 ? -15.487 2.240 -0.001 1.00 82.19 124 GLY A N 1
ATOM 948 C CA . GLY A 1 124 ? -15.860 1.869 -1.362 1.00 82.19 124 GLY A CA 1
ATOM 949 C C . GLY A 1 124 ? -15.681 0.375 -1.635 1.00 82.19 124 GLY A C 1
ATOM 950 O O . GLY A 1 124 ? -15.555 -0.447 -0.728 1.00 82.19 124 GLY A O 1
ATOM 951 N N . SER A 1 125 ? -15.648 0.019 -2.918 1.00 85.50 125 SER A N 1
ATOM 952 C CA . SER A 1 125 ? -15.269 -1.328 -3.342 1.00 85.50 125 SER A CA 1
ATOM 953 C C . SER A 1 125 ? -13.755 -1.506 -3.215 1.00 85.50 125 SER A C 1
ATOM 955 O O . SER A 1 125 ? -12.987 -0.733 -3.782 1.00 85.50 125 SER A O 1
ATOM 957 N N . TRP A 1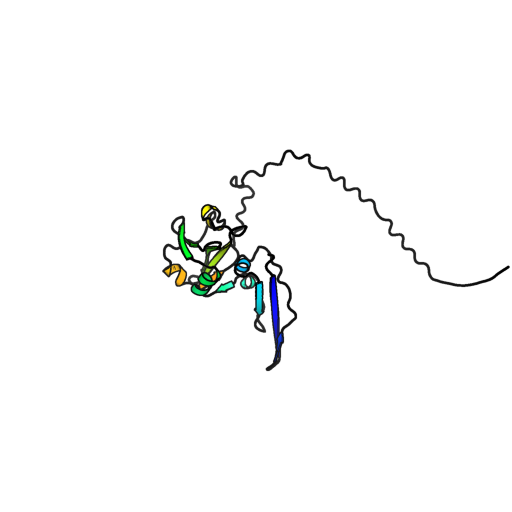 126 ? -13.325 -2.551 -2.509 1.00 91.25 126 TRP A N 1
ATOM 958 C CA . TRP A 1 126 ? -11.916 -2.917 -2.362 1.00 91.25 126 TRP A CA 1
ATOM 959 C C . TRP A 1 126 ? -11.730 -4.432 -2.476 1.00 91.25 126 TRP A C 1
ATOM 961 O O . TRP A 1 126 ? -12.685 -5.212 -2.401 1.00 91.25 126 TRP A O 1
ATOM 971 N N . LEU A 1 127 ? -10.491 -4.860 -2.710 1.00 92.62 127 LEU A N 1
ATOM 972 C CA . LEU A 1 127 ? -10.167 -6.252 -2.985 1.00 92.62 127 LEU A CA 1
ATOM 973 C C . LEU A 1 127 ? -10.001 -7.035 -1.684 1.00 92.62 127 LEU A C 1
ATOM 975 O O . LEU A 1 127 ? -9.122 -6.743 -0.887 1.00 92.62 127 LEU A O 1
ATOM 979 N N . LYS A 1 128 ? -10.781 -8.099 -1.502 1.00 93.81 128 LYS A N 1
ATOM 980 C CA . LYS A 1 128 ? -10.819 -8.845 -0.240 1.00 93.81 128 LYS A CA 1
ATOM 981 C C . LYS A 1 128 ? -10.114 -10.190 -0.352 1.00 93.81 128 LYS A C 1
ATOM 983 O O . LYS A 1 128 ? -10.451 -11.013 -1.199 1.00 93.81 128 LYS A O 1
ATOM 988 N N . PHE A 1 129 ? -9.176 -10.433 0.557 1.00 92.56 129 PHE A N 1
ATOM 989 C CA . PHE A 1 129 ? -8.561 -11.741 0.777 1.00 92.56 129 PHE A CA 1
ATOM 990 C C . PHE A 1 129 ? -8.826 -12.206 2.200 1.00 92.56 129 PHE A C 1
ATOM 992 O O . PHE A 1 129 ? -8.760 -11.400 3.121 1.00 92.56 129 PHE A O 1
ATOM 999 N N . LYS A 1 130 ? -9.073 -13.508 2.377 1.00 89.62 130 LYS A N 1
ATOM 1000 C CA . LYS A 1 130 ? -9.352 -14.106 3.693 1.00 89.62 130 LYS A CA 1
ATOM 1001 C C . LYS A 1 130 ? -8.103 -14.574 4.438 1.00 89.62 130 LYS A C 1
ATOM 1003 O O . LYS A 1 130 ? -8.161 -14.787 5.643 1.00 89.62 130 LYS A O 1
ATOM 1008 N N . THR A 1 131 ? -6.991 -14.780 3.733 1.00 91.25 131 THR A N 1
ATOM 1009 C CA . THR A 1 131 ? -5.765 -15.346 4.309 1.00 91.25 131 THR A CA 1
ATOM 1010 C C . THR A 1 131 ? -4.545 -14.508 3.955 1.00 91.25 131 THR A C 1
ATOM 1012 O O . THR A 1 131 ? -4.439 -13.963 2.854 1.00 91.25 131 THR A O 1
ATOM 1015 N N . LEU A 1 132 ? -3.595 -14.436 4.891 1.00 90.69 132 LEU A N 1
ATOM 1016 C CA . LEU A 1 132 ? -2.311 -13.775 4.664 1.00 90.69 132 LEU A CA 1
ATOM 1017 C C . LEU A 1 132 ? -1.485 -14.474 3.579 1.00 90.69 132 LEU A C 1
ATOM 1019 O O . LEU A 1 132 ? -0.811 -13.801 2.806 1.00 90.69 132 LEU A O 1
ATOM 1023 N N . ASP A 1 133 ? -1.567 -15.801 3.469 1.00 91.81 133 ASP A N 1
ATOM 1024 C CA . ASP A 1 133 ? -0.820 -16.554 2.455 1.00 91.81 133 ASP A CA 1
ATOM 1025 C C . ASP A 1 133 ? -1.226 -16.166 1.029 1.00 91.81 133 ASP A C 1
ATOM 1027 O O . ASP A 1 133 ? -0.377 -16.039 0.143 1.00 91.81 133 ASP A O 1
ATOM 1031 N N . ALA A 1 134 ? -2.518 -15.895 0.808 1.00 90.00 134 ALA A N 1
ATOM 1032 C CA . ALA A 1 134 ? -3.005 -15.436 -0.487 1.00 90.00 134 ALA A CA 1
ATOM 1033 C C . ALA A 1 134 ? -2.427 -14.062 -0.862 1.00 90.00 134 ALA A C 1
ATOM 1035 O O . ALA A 1 134 ? -2.108 -13.838 -2.030 1.00 90.00 134 ALA A O 1
ATOM 1036 N N . LEU A 1 135 ? -2.234 -13.182 0.126 1.00 91.62 135 LEU A N 1
ATOM 1037 C CA . LEU A 1 135 ? -1.606 -11.872 -0.054 1.00 91.62 135 LEU A CA 1
ATOM 1038 C C . LEU A 1 135 ? -0.099 -12.007 -0.310 1.00 91.62 135 LEU A C 1
ATOM 1040 O O . LEU A 1 135 ? 0.412 -11.453 -1.281 1.00 91.62 135 LEU A O 1
ATOM 1044 N N . LYS A 1 136 ? 0.591 -12.809 0.507 1.00 92.44 136 LYS A N 1
ATOM 1045 C CA . LYS A 1 136 ? 2.042 -13.041 0.433 1.00 92.44 136 LYS A CA 1
ATOM 1046 C C . LYS A 1 136 ? 2.485 -13.687 -0.882 1.00 92.44 136 LYS A C 1
ATOM 1048 O O . LYS A 1 136 ? 3.595 -13.448 -1.340 1.00 92.44 136 LYS A O 1
ATOM 1053 N N . SER A 1 137 ? 1.633 -14.511 -1.492 1.00 89.88 137 SER A N 1
ATOM 1054 C CA . SER A 1 137 ? 1.940 -15.192 -2.759 1.00 89.88 137 SER A CA 1
ATOM 1055 C C . SER A 1 137 ? 1.971 -14.272 -3.989 1.00 89.88 137 SER A C 1
ATOM 1057 O O . SER A 1 137 ? 2.341 -14.720 -5.077 1.00 89.88 137 SER A O 1
ATOM 1059 N N . LYS A 1 138 ? 1.568 -13.003 -3.847 1.00 91.00 138 LYS A N 1
ATOM 1060 C CA . LYS A 1 138 ? 1.439 -12.043 -4.948 1.00 91.00 138 LYS A CA 1
ATOM 1061 C C . LYS A 1 138 ? 2.445 -10.903 -4.810 1.00 91.00 138 LYS A C 1
ATOM 1063 O O . LYS A 1 138 ? 2.836 -10.512 -3.715 1.00 91.00 138 LYS A O 1
ATOM 1068 N N . ARG A 1 139 ? 2.844 -10.339 -5.949 1.00 92.88 139 ARG A N 1
ATOM 1069 C CA . ARG A 1 139 ? 3.666 -9.126 -6.015 1.00 92.88 139 ARG A CA 1
ATOM 1070 C C . ARG A 1 139 ? 2.872 -7.932 -5.495 1.00 92.88 139 ARG A C 1
ATOM 1072 O O . ARG A 1 139 ? 1.679 -7.819 -5.789 1.00 92.88 139 ARG A O 1
ATOM 1079 N N . ALA A 1 140 ? 3.545 -7.034 -4.780 1.00 93.38 140 ALA A N 1
ATOM 1080 C CA . ALA A 1 140 ? 2.942 -5.826 -4.239 1.00 93.38 140 ALA A CA 1
ATOM 1081 C C . ALA A 1 140 ? 3.357 -4.589 -5.045 1.00 93.38 140 ALA A C 1
ATOM 1083 O O . ALA A 1 140 ? 4.542 -4.293 -5.212 1.00 93.38 140 ALA A O 1
ATOM 1084 N N . LEU A 1 141 ? 2.357 -3.863 -5.537 1.00 91.69 141 LEU A N 1
ATOM 1085 C CA . LEU A 1 141 ? 2.497 -2.509 -6.060 1.00 91.69 141 LEU A CA 1
ATOM 1086 C C . LEU A 1 141 ? 1.781 -1.568 -5.098 1.00 91.69 141 LEU A C 1
ATOM 1088 O O . LEU A 1 141 ? 0.607 -1.783 -4.831 1.00 91.69 141 LEU A O 1
ATOM 1092 N N . VAL A 1 142 ? 2.447 -0.537 -4.586 1.00 90.06 142 VAL A N 1
ATOM 1093 C CA . VAL A 1 142 ? 1.836 0.456 -3.691 1.00 90.06 142 VAL A CA 1
ATOM 1094 C C . VAL A 1 142 ? 1.608 1.753 -4.458 1.00 90.06 142 VAL A C 1
ATOM 1096 O O . VAL A 1 142 ? 2.542 2.312 -5.028 1.00 90.06 142 VAL A O 1
ATOM 1099 N N . GLY A 1 143 ? 0.377 2.254 -4.484 1.00 82.12 143 GLY A N 1
ATOM 1100 C CA . GLY A 1 143 ? 0.056 3.540 -5.100 1.00 82.12 143 GLY A CA 1
ATOM 1101 C C . GLY A 1 143 ? -1.444 3.794 -5.229 1.00 82.12 143 GLY A C 1
ATOM 1102 O O . GLY A 1 143 ? -2.254 3.197 -4.526 1.00 82.12 143 GLY A O 1
ATOM 1103 N N . TRP A 1 144 ? -1.812 4.751 -6.083 1.00 70.94 144 TRP A N 1
ATOM 1104 C CA . TRP A 1 144 ? -3.151 5.349 -6.079 1.00 70.94 144 TRP A CA 1
ATOM 1105 C C . TRP A 1 144 ? -4.309 4.367 -6.315 1.00 70.94 144 TRP A C 1
ATOM 1107 O O . TRP A 1 144 ? -4.241 3.493 -7.181 1.00 70.94 144 TRP A O 1
ATOM 1117 N N . CYS A 1 145 ? -5.413 4.607 -5.599 1.00 55.22 145 CYS A N 1
ATOM 1118 C CA . CYS A 1 145 ? -6.708 3.955 -5.767 1.00 55.22 145 CYS A CA 1
ATOM 1119 C C . CYS A 1 145 ? -7.412 4.465 -7.039 1.00 55.22 145 CYS A C 1
ATOM 1121 O O . CYS A 1 145 ? -7.817 5.619 -7.121 1.00 55.22 145 CYS A O 1
ATOM 1123 N N . GLY A 1 146 ? -7.562 3.612 -8.054 1.00 47.06 146 GLY A N 1
ATOM 1124 C CA . GLY A 1 146 ? -8.066 3.985 -9.383 1.00 47.06 146 GLY A CA 1
ATOM 1125 C C . GLY A 1 146 ? -9.527 4.451 -9.484 1.00 47.06 146 GLY A C 1
ATOM 1126 O O . GLY A 1 146 ? -9.980 4.675 -10.604 1.00 47.06 146 GLY A O 1
ATOM 1127 N N . GLU A 1 147 ? -10.263 4.612 -8.385 1.00 45.94 147 GLU A N 1
ATOM 1128 C CA . GLU A 1 147 ? -11.651 5.077 -8.411 1.00 45.94 147 GLU A CA 1
ATOM 1129 C C . GLU A 1 147 ? -11.798 6.368 -7.607 1.00 45.94 147 GLU A C 1
ATOM 1131 O O . GLU A 1 147 ? -11.795 6.382 -6.378 1.00 45.94 147 GLU A O 1
ATOM 1136 N N . ALA A 1 148 ? -11.977 7.481 -8.321 1.00 43.06 148 ALA A N 1
ATOM 1137 C CA . ALA A 1 148 ? -12.682 8.608 -7.743 1.00 43.06 148 ALA A CA 1
ATOM 1138 C C . ALA A 1 148 ? -14.096 8.114 -7.429 1.00 43.06 148 ALA A C 1
ATOM 1140 O O . ALA A 1 148 ? -14.900 7.930 -8.347 1.00 43.06 148 ALA A O 1
ATOM 1141 N N . ILE A 1 149 ? -14.407 7.884 -6.152 1.00 42.88 149 ILE A N 1
ATOM 1142 C CA . ILE A 1 149 ? -15.799 7.746 -5.740 1.00 42.88 149 ILE A CA 1
ATOM 1143 C C . ILE A 1 149 ? -16.437 9.100 -6.055 1.00 42.88 149 ILE A C 1
ATOM 1145 O O . ILE A 1 149 ? -16.264 10.081 -5.330 1.00 42.88 149 ILE A O 1
ATOM 1149 N N . THR A 1 150 ? -17.102 9.184 -7.207 1.00 41.09 150 THR A N 1
ATOM 1150 C CA . THR A 1 150 ? -17.823 10.381 -7.630 1.00 41.09 150 THR A CA 1
ATOM 1151 C C . THR A 1 150 ? -19.087 10.423 -6.793 1.00 41.09 150 THR A C 1
ATOM 1153 O O . THR A 1 150 ? -20.151 9.988 -7.211 1.00 41.09 150 THR A O 1
ATOM 1156 N N . LEU A 1 151 ? -18.946 10.902 -5.559 1.00 42.06 151 LEU A N 1
ATOM 1157 C CA . LEU A 1 151 ? -20.074 11.096 -4.659 1.00 42.06 151 LEU A CA 1
ATOM 1158 C C . LEU A 1 151 ? -20.920 12.313 -5.068 1.00 42.06 151 LEU A C 1
ATOM 1160 O O . LEU A 1 151 ? -22.007 12.511 -4.529 1.00 42.06 151 LEU A O 1
ATOM 1164 N N . LEU A 1 152 ? -20.450 13.116 -6.034 1.00 42.62 152 LEU A N 1
ATOM 1165 C CA . LEU A 1 152 ? -21.212 14.196 -6.662 1.00 42.62 152 LEU A CA 1
ATOM 1166 C C . LEU A 1 152 ? -22.506 13.635 -7.266 1.00 42.62 152 LEU A C 1
ATOM 1168 O O . LEU A 1 152 ? -22.478 12.884 -8.236 1.00 42.62 152 LEU A O 1
ATOM 1172 N N . GLY A 1 153 ? -23.642 14.007 -6.675 1.00 45.19 153 GLY A N 1
ATOM 1173 C CA . GLY A 1 153 ? -24.970 13.544 -7.089 1.00 45.19 153 GLY A CA 1
ATOM 1174 C C . GLY A 1 153 ? -25.467 12.282 -6.375 1.00 45.19 153 GLY A C 1
ATOM 1175 O O . GLY A 1 153 ? -26.629 11.924 -6.537 1.00 45.19 153 GLY A O 1
ATOM 1176 N N . THR A 1 154 ? -24.645 11.642 -5.537 1.00 48.19 154 THR A N 1
ATOM 1177 C CA . THR A 1 154 ? -25.095 10.576 -4.629 1.00 48.19 154 THR A CA 1
ATOM 1178 C C . THR A 1 154 ? -25.358 11.187 -3.251 1.00 48.19 154 THR A C 1
ATOM 1180 O O . THR A 1 154 ? -24.533 11.939 -2.735 1.00 48.19 154 THR A O 1
ATOM 1183 N N . GLY A 1 155 ? -26.503 10.899 -2.628 1.00 49.81 155 GLY A N 1
ATOM 1184 C CA . GLY A 1 155 ? -26.900 11.466 -1.325 1.00 49.81 155 GLY A CA 1
ATOM 1185 C C . GLY A 1 155 ? -26.042 11.034 -0.121 1.00 49.81 155 GLY A C 1
ATOM 1186 O O . GLY A 1 155 ? -26.496 11.134 1.011 1.00 49.81 155 GLY A O 1
ATOM 1187 N N . GLN A 1 156 ? -24.836 10.514 -0.361 1.00 51.97 156 GLN A N 1
ATOM 1188 C CA . GLN A 1 156 ? -23.881 10.021 0.634 1.00 51.97 156 GLN A CA 1
ATOM 1189 C C . GLN A 1 156 ? -22.827 11.068 1.037 1.00 51.97 156 GLN A C 1
ATOM 1191 O O . GLN A 1 156 ? -22.006 10.805 1.915 1.00 51.97 156 GLN A O 1
ATOM 1196 N N . LEU A 1 157 ? -22.839 12.263 0.437 1.00 44.91 157 LEU A N 1
ATOM 1197 C CA . LEU A 1 157 ? -22.074 13.399 0.953 1.00 44.91 157 LEU A CA 1
ATOM 1198 C C . LEU A 1 157 ? -22.746 13.913 2.230 1.00 44.91 157 LEU A C 1
ATOM 1200 O O . LEU A 1 157 ? -23.939 14.216 2.217 1.00 44.91 157 LEU A O 1
ATOM 1204 N N . GLN A 1 158 ? -21.981 14.074 3.317 1.00 47.97 158 GLN A N 1
ATOM 1205 C CA . GLN A 1 158 ? -22.415 14.951 4.404 1.00 47.97 158 GLN A CA 1
ATOM 1206 C C . GLN A 1 158 ? -22.731 16.310 3.782 1.00 47.97 158 GLN A C 1
ATOM 1208 O O . GLN A 1 158 ? -21.872 16.905 3.129 1.00 47.97 158 GLN A O 1
ATOM 1213 N N . THR A 1 159 ? -23.984 16.743 3.914 1.00 41.50 159 THR A N 1
ATOM 1214 C CA . THR A 1 159 ? -24.499 17.962 3.298 1.00 41.50 159 THR A CA 1
ATOM 1215 C C . THR A 1 159 ? -23.558 19.115 3.612 1.00 41.50 159 THR A C 1
ATOM 1217 O O . THR A 1 159 ? -23.504 19.584 4.748 1.00 41.50 159 THR A O 1
ATOM 1220 N N . VAL A 1 160 ? -22.818 19.581 2.606 1.00 47.53 160 VAL A N 1
ATOM 1221 C CA . VAL A 1 160 ? -22.097 20.848 2.690 1.00 47.53 160 VAL A CA 1
ATOM 1222 C C . VAL A 1 160 ? -23.175 21.924 2.751 1.00 47.53 160 VAL A C 1
ATOM 1224 O O . VAL A 1 160 ? -23.717 22.359 1.739 1.00 47.53 160 VAL A O 1
ATOM 1227 N N . GLN A 1 161 ? -23.579 22.266 3.970 1.00 51.56 161 GLN A N 1
ATOM 1228 C CA . GLN A 1 161 ? -24.440 23.403 4.232 1.00 51.56 161 GLN A CA 1
ATOM 1229 C C . GLN A 1 161 ? -23.595 24.655 4.024 1.00 51.56 161 GLN A C 1
ATOM 1231 O O . GLN A 1 161 ? -22.501 24.782 4.578 1.00 51.56 161 GLN A O 1
ATOM 1236 N N . TRP A 1 162 ? -24.113 25.585 3.229 1.00 46.94 162 TRP A N 1
ATOM 1237 C CA . TRP A 1 162 ? -23.602 26.946 3.226 1.00 46.94 162 TRP A CA 1
ATOM 1238 C C . TRP A 1 162 ? -23.657 27.465 4.661 1.00 46.94 162 TRP A C 1
ATOM 1240 O O . TRP A 1 162 ? -24.702 27.401 5.308 1.00 46.94 162 TRP A O 1
ATOM 1250 N N . SER A 1 163 ? -22.535 27.954 5.184 1.00 45.19 163 SER A N 1
ATOM 1251 C CA . SER A 1 163 ? -22.596 28.711 6.427 1.00 45.19 163 SER A CA 1
ATOM 1252 C C . SER A 1 163 ? -23.423 29.974 6.165 1.00 45.19 163 SER A C 1
ATOM 1254 O O . SER A 1 163 ? -23.328 30.574 5.095 1.00 45.19 163 SER A O 1
ATOM 1256 N N . ASN A 1 164 ? -24.210 30.422 7.146 1.00 56.78 164 ASN A N 1
ATOM 1257 C CA . ASN A 1 164 ? -24.929 31.707 7.099 1.00 56.78 164 ASN A CA 1
ATOM 1258 C C . ASN A 1 164 ? -23.978 32.929 7.110 1.00 56.78 164 ASN A C 1
ATOM 1260 O O . ASN A 1 164 ? -24.361 34.031 7.508 1.00 56.78 164 ASN A O 1
ATOM 1264 N N . ALA A 1 165 ? -22.717 32.751 6.713 1.00 43.06 165 ALA A N 1
ATOM 1265 C CA . ALA A 1 165 ? -21.783 33.837 6.514 1.00 43.06 165 ALA A CA 1
ATOM 1266 C C . ALA A 1 165 ? -22.272 34.699 5.344 1.00 43.06 165 ALA A C 1
ATOM 1268 O O . ALA A 1 165 ? -22.595 34.194 4.268 1.00 43.06 165 ALA A O 1
ATOM 1269 N N . LYS A 1 166 ? -22.332 36.020 5.550 1.00 46.34 166 LYS A N 1
ATOM 1270 C CA . LYS A 1 166 ? -22.650 36.958 4.470 1.00 46.34 166 LYS A CA 1
ATOM 1271 C C . LYS A 1 166 ? -21.622 36.779 3.357 1.00 46.34 166 LYS A C 1
ATOM 1273 O O . LYS A 1 166 ? -20.439 37.035 3.568 1.00 46.34 166 LYS A O 1
ATOM 1278 N N . ILE A 1 167 ? -22.092 36.363 2.182 1.00 54.88 167 ILE A N 1
ATOM 1279 C CA . ILE A 1 167 ? -21.298 36.329 0.955 1.00 54.88 167 ILE A CA 1
ATOM 1280 C C . ILE A 1 167 ? -20.761 37.743 0.735 1.00 54.88 167 ILE A C 1
ATOM 1282 O O . ILE A 1 167 ? -21.524 38.683 0.505 1.00 54.88 167 ILE A O 1
ATOM 1286 N N . GLN A 1 168 ? -19.447 37.905 0.864 1.00 42.78 168 GLN A N 1
ATOM 1287 C CA . GLN A 1 168 ? -18.795 39.173 0.594 1.00 42.78 168 GLN A CA 1
ATOM 1288 C C . GLN A 1 168 ? -18.807 39.363 -0.925 1.00 42.78 168 GLN A C 1
ATOM 1290 O O . GLN A 1 168 ? -18.177 38.597 -1.656 1.00 42.78 168 GLN A O 1
ATOM 1295 N N . GLN A 1 169 ? -19.566 40.343 -1.418 1.00 42.88 169 GLN A N 1
ATOM 1296 C CA . GLN A 1 169 ? -19.510 40.699 -2.831 1.00 42.88 169 GLN A CA 1
ATOM 1297 C C . GLN A 1 169 ? -18.134 41.293 -3.116 1.00 42.88 169 GLN A C 1
ATOM 1299 O O . GLN A 1 169 ? -17.830 42.412 -2.705 1.00 42.88 169 GLN A O 1
ATOM 1304 N N . THR A 1 170 ? -17.281 40.531 -3.795 1.00 42.78 170 THR A N 1
ATOM 1305 C CA . THR A 1 170 ? -16.069 41.089 -4.382 1.00 42.78 170 THR A CA 1
ATOM 1306 C C . THR A 1 170 ? -16.487 41.785 -5.670 1.00 42.78 170 THR A C 1
ATOM 1308 O O . THR A 1 170 ? -16.628 41.175 -6.725 1.00 42.78 170 THR A O 1
ATOM 1311 N N . THR A 1 171 ? -16.750 43.087 -5.586 1.00 42.00 171 THR A N 1
ATOM 1312 C CA . THR A 1 171 ? -16.793 43.925 -6.783 1.00 42.00 171 THR A CA 1
ATOM 1313 C C . THR A 1 171 ? -15.356 44.061 -7.261 1.00 42.00 171 THR A C 1
ATOM 1315 O O . THR A 1 171 ? -14.548 44.757 -6.649 1.00 42.00 171 THR A O 1
ATOM 1318 N N . TRP A 1 172 ? -15.013 43.347 -8.328 1.00 41.78 172 TRP A N 1
ATOM 1319 C CA . TRP A 1 172 ? -13.727 43.492 -8.997 1.00 41.78 172 TRP A CA 1
ATOM 1320 C C . TRP A 1 172 ? -13.708 44.846 -9.713 1.00 41.78 172 TRP A C 1
ATOM 1322 O O . TRP A 1 172 ? -14.153 44.965 -10.851 1.00 41.78 172 TRP A O 1
ATOM 1332 N N . SER A 1 173 ? -13.213 45.890 -9.047 1.00 51.56 173 SER A N 1
ATOM 1333 C CA . SER A 1 173 ? -12.847 47.133 -9.723 1.00 51.56 173 SER A CA 1
ATOM 1334 C C . SER A 1 173 ? -11.432 46.985 -10.281 1.00 51.56 173 SER A C 1
ATOM 1336 O O . SER A 1 173 ? -10.443 47.145 -9.565 1.00 51.56 173 SER A O 1
ATOM 1338 N N . LEU A 1 174 ? -11.333 46.665 -11.569 1.00 41.66 174 LEU A N 1
ATOM 1339 C CA . LEU A 1 174 ? -10.098 46.793 -12.339 1.00 41.66 174 LEU A CA 1
ATOM 1340 C C . LEU A 1 174 ? -9.797 48.290 -12.518 1.00 41.66 174 LEU A C 1
ATOM 1342 O O . LEU A 1 174 ? -10.207 48.906 -13.498 1.00 41.66 174 LEU A O 1
ATOM 1346 N N . SER A 1 175 ? -9.087 48.893 -11.562 1.00 44.47 175 SER A N 1
ATOM 1347 C CA . SER A 1 175 ? -8.416 50.173 -11.806 1.00 44.47 175 SER A CA 1
ATOM 1348 C C . SER A 1 175 ? -7.203 49.897 -12.687 1.00 44.47 175 SER A C 1
ATOM 1350 O O . SER A 1 175 ? -6.151 49.476 -12.210 1.00 44.47 175 SER A O 1
ATOM 1352 N N . GLY A 1 176 ? -7.390 50.066 -13.996 1.00 39.06 176 GLY A N 1
ATOM 1353 C CA . GLY A 1 176 ? -6.333 49.940 -14.989 1.00 39.06 176 GLY A CA 1
ATOM 1354 C C . GLY A 1 176 ? -5.191 50.915 -14.707 1.00 39.06 176 GLY A C 1
ATOM 1355 O O . GLY A 1 176 ? -5.390 52.128 -14.654 1.00 39.06 176 GLY A O 1
ATOM 1356 N N . ALA A 1 177 ? -3.983 50.379 -14.544 1.00 45.97 177 ALA A N 1
ATOM 1357 C CA . ALA A 1 177 ? -2.762 51.162 -14.604 1.00 45.97 177 ALA A CA 1
ATOM 1358 C C . ALA A 1 177 ? -2.493 51.529 -16.072 1.00 45.97 177 ALA A C 1
ATOM 1360 O O . ALA A 1 177 ? -2.374 50.657 -16.933 1.00 45.97 177 ALA A O 1
ATOM 1361 N N . ASN A 1 178 ? -2.422 52.829 -16.355 1.00 46.50 178 ASN A N 1
ATOM 1362 C CA . ASN A 1 178 ? -2.019 53.373 -17.649 1.00 46.50 178 ASN A CA 1
ATOM 1363 C C . ASN A 1 178 ? -0.548 53.005 -17.911 1.00 46.50 178 ASN A C 1
ATOM 1365 O O . ASN A 1 178 ? 0.348 53.550 -17.269 1.00 46.50 178 ASN A O 1
ATOM 1369 N N . LEU A 1 179 ? -0.281 52.105 -18.858 1.00 45.22 179 LEU A N 1
ATOM 1370 C CA . LEU A 1 179 ? 1.064 51.904 -19.405 1.00 45.22 179 LEU A CA 1
ATOM 1371 C C . LEU A 1 179 ? 1.303 52.946 -20.503 1.00 45.22 179 LEU A C 1
ATOM 1373 O O . LEU A 1 179 ? 1.170 52.661 -21.691 1.00 45.22 179 LEU A O 1
ATOM 1377 N N . GLN A 1 180 ? 1.625 54.178 -20.106 1.00 47.59 180 GLN A N 1
ATOM 1378 C CA . GLN A 1 180 ? 2.162 55.163 -21.042 1.00 47.59 180 GLN A CA 1
ATOM 1379 C C . GLN A 1 180 ? 3.644 54.864 -21.280 1.00 47.59 180 GLN A C 1
ATOM 1381 O O . GLN A 1 180 ? 4.477 54.938 -20.379 1.00 47.59 180 GLN A O 1
ATOM 1386 N N . PHE A 1 181 ? 3.947 54.481 -22.516 1.00 44.78 181 PHE A N 1
ATOM 1387 C CA . PHE A 1 181 ? 5.287 54.203 -23.012 1.00 44.78 181 PHE A CA 1
ATOM 1388 C C . PHE A 1 181 ? 6.019 55.537 -23.210 1.00 44.78 181 PHE A C 1
ATOM 1390 O O . PHE A 1 181 ? 5.786 56.233 -24.196 1.00 44.78 181 PHE A O 1
ATOM 1397 N N . VAL A 1 182 ? 6.881 55.929 -22.270 1.00 51.59 182 VAL A N 1
ATOM 1398 C CA . VAL A 1 182 ? 7.753 57.096 -22.460 1.00 51.59 182 VAL A CA 1
ATOM 1399 C C . VAL A 1 182 ? 9.096 56.607 -22.990 1.00 51.59 182 VAL A C 1
ATOM 1401 O O . VAL A 1 182 ? 9.944 56.129 -22.242 1.00 51.59 182 VAL A O 1
ATOM 1404 N N . ALA A 1 183 ? 9.274 56.717 -24.305 1.00 43.94 183 ALA A N 1
ATOM 1405 C CA . ALA A 1 183 ? 10.581 56.683 -24.941 1.00 43.94 183 ALA A CA 1
ATOM 1406 C C . ALA A 1 183 ? 11.091 58.125 -25.055 1.00 43.94 183 ALA A C 1
ATOM 1408 O O . ALA A 1 183 ? 10.533 58.921 -25.807 1.00 43.94 183 ALA A O 1
ATOM 1409 N N . THR A 1 184 ? 12.159 58.468 -24.339 1.00 47.88 184 THR A N 1
ATOM 1410 C CA . THR A 1 184 ? 12.910 59.705 -24.591 1.00 47.88 184 THR A CA 1
ATOM 1411 C C . THR A 1 184 ? 14.359 59.358 -24.898 1.00 47.88 184 THR A C 1
ATOM 1413 O O . THR A 1 184 ? 15.121 58.965 -24.017 1.00 47.88 184 THR A O 1
ATOM 1416 N N . SER A 1 185 ? 14.703 59.491 -26.181 1.00 47.22 185 SER A N 1
ATOM 1417 C CA . SER A 1 185 ? 16.069 59.532 -26.704 1.00 47.22 185 SER A CA 1
ATOM 1418 C C . SER A 1 185 ? 16.802 60.759 -26.159 1.00 47.22 185 SER A C 1
ATOM 1420 O O . SER A 1 185 ? 16.234 61.846 -26.074 1.00 47.22 185 SER A O 1
ATOM 1422 N N . THR A 1 186 ? 18.067 60.583 -25.792 1.00 43.00 186 THR A N 1
ATOM 1423 C CA . THR A 1 186 ? 18.925 61.606 -25.187 1.00 43.00 186 THR A CA 1
ATOM 1424 C C . THR A 1 186 ? 19.583 62.550 -26.199 1.00 43.00 186 THR A C 1
ATOM 1426 O O . THR A 1 186 ? 20.127 62.085 -27.198 1.00 43.00 186 THR A O 1
ATOM 1429 N N . ALA A 1 187 ? 19.683 63.817 -25.759 1.00 39.50 187 ALA A N 1
ATOM 1430 C CA . ALA A 1 187 ? 20.745 64.820 -25.988 1.00 39.50 187 ALA A CA 1
ATOM 1431 C C . ALA A 1 187 ? 20.652 65.725 -27.247 1.00 39.50 187 ALA A C 1
ATOM 1433 O O . ALA A 1 187 ? 19.974 65.338 -28.197 1.00 39.50 187 ALA A O 1
ATOM 1434 N N . PRO A 1 188 ? 21.387 66.872 -27.329 1.00 50.84 188 PRO A N 1
ATOM 1435 C CA . PRO A 1 188 ? 22.205 67.587 -26.312 1.00 50.84 188 PRO A CA 1
ATOM 1436 C C . PRO A 1 188 ? 22.066 69.149 -26.299 1.00 50.84 188 P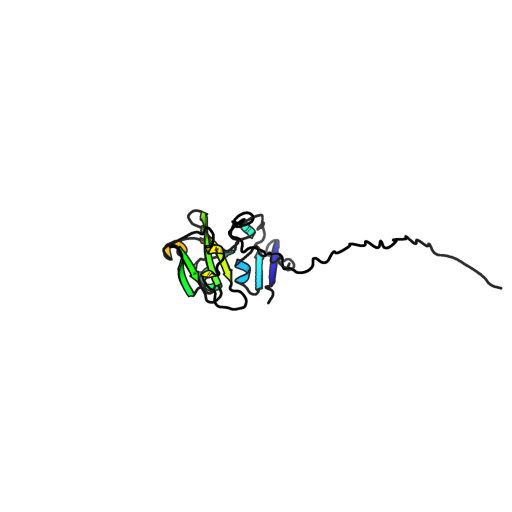RO A C 1
ATOM 1438 O O . PRO A 1 188 ? 21.425 69.713 -27.174 1.00 50.84 188 PRO A O 1
ATOM 1441 N N . MET A 1 189 ? 22.811 69.813 -25.379 1.00 36.44 189 MET A N 1
ATOM 1442 C CA . MET A 1 189 ? 23.455 71.160 -25.502 1.00 36.44 189 MET A CA 1
ATOM 1443 C C . MET A 1 189 ? 22.543 72.416 -25.614 1.00 36.44 189 MET A C 1
ATOM 1445 O O . MET A 1 189 ? 21.475 72.352 -26.191 1.00 36.44 189 MET A O 1
ATOM 1449 N N . GLN A 1 190 ? 22.857 73.638 -25.157 1.00 43.97 190 GLN A N 1
ATOM 1450 C CA . GLN A 1 190 ? 24.020 74.313 -24.552 1.00 43.97 190 GLN A CA 1
ATOM 1451 C C . GLN A 1 190 ? 23.576 75.734 -24.100 1.00 43.97 190 GLN A C 1
ATOM 1453 O O . GLN A 1 190 ? 22.620 76.245 -24.671 1.00 43.97 190 GLN A O 1
ATOM 1458 N N . LEU A 1 191 ? 24.374 76.373 -23.219 1.00 37.72 191 LEU A N 1
ATOM 1459 C CA . LEU A 1 191 ? 24.582 77.836 -23.018 1.00 37.72 191 LEU A CA 1
ATOM 1460 C C . LEU A 1 191 ? 23.349 78.695 -22.636 1.00 37.72 191 LEU A C 1
ATOM 1462 O O . LEU A 1 191 ? 22.320 78.649 -23.284 1.00 37.72 191 LEU A O 1
ATOM 1466 N N . GLY A 1 192 ? 23.357 79.545 -21.607 1.00 36.09 192 GLY A N 1
ATOM 1467 C CA . GLY A 1 192 ? 24.428 80.404 -21.098 1.00 36.09 192 GLY A CA 1
ATOM 1468 C C . GLY A 1 192 ? 24.046 81.868 -21.366 1.00 36.09 192 GLY A C 1
ATOM 1469 O O . GLY A 1 192 ? 23.867 82.231 -22.526 1.00 36.09 192 GLY A O 1
ATOM 1470 N N . GLY A 1 193 ? 23.918 82.679 -20.310 1.00 37.06 193 GLY A N 1
ATOM 1471 C CA . GLY A 1 193 ? 23.618 84.115 -20.365 1.00 37.06 193 GLY A CA 1
ATOM 1472 C C . GLY A 1 193 ? 23.196 84.659 -19.012 1.00 37.06 193 GLY A C 1
ATOM 1473 O O . GLY A 1 193 ? 22.035 84.395 -18.639 1.00 37.06 193 GLY A O 1
#

pLDDT: mean 71.44, std 19.71, range [36.09, 96.31]

Organism: NCBI:txid1036611

Mean predicted aligned error: 15.54 Å